Protein AF-A0A6I9UPU1-F1 (afdb_monomer_lite)

Sequence (232 aa):
MKSEKMTSPKAKRKRLAWTEGAELAILELWADHVVELRGVRKNMHIYEKISEELIKLGYIYNAREVQVKLANFSQRYRIEKANMLESGETTSSWTHYGRVHQIIGRFKVNSFYDSTLETIQAESSGASRLSPIVPPSPHTSPVPSPPASPRASTSTPVTVPNKKKKGVSQFQLKVLDKFEELSAEITQYLRHTEENERQLIEIERQKAESLKKFNEVNREFKDAILKFLQKE

Structure (mmCIF, N/CA/C/O backbone):
data_AF-A0A6I9UPU1-F1
#
_entry.id   AF-A0A6I9UPU1-F1
#
loop_
_atom_site.group_PDB
_atom_site.id
_atom_site.type_symbol
_atom_site.label_atom_id
_atom_site.label_alt_id
_atom_site.label_comp_id
_atom_site.label_asym_id
_atom_site.label_entity_id
_atom_site.label_seq_id
_atom_site.pdbx_PDB_ins_code
_atom_site.Cartn_x
_atom_site.Cartn_y
_atom_site.Cartn_z
_atom_site.occupancy
_atom_site.B_iso_or_equiv
_atom_site.auth_seq_id
_atom_site.auth_comp_id
_atom_site.auth_asym_id
_atom_site.auth_atom_id
_atom_site.pdbx_PDB_model_num
ATOM 1 N N . MET A 1 1 ? 28.761 -44.481 -37.422 1.00 43.97 1 MET A N 1
ATOM 2 C CA . MET A 1 1 ? 28.594 -43.572 -36.267 1.00 43.97 1 MET A CA 1
ATOM 3 C C . MET A 1 1 ? 29.130 -42.192 -36.619 1.00 43.97 1 MET A C 1
ATOM 5 O O . MET A 1 1 ? 30.340 -42.013 -36.613 1.00 43.97 1 MET A O 1
ATOM 9 N N . LYS A 1 2 ? 28.262 -41.233 -36.953 1.00 38.56 2 LYS A N 1
ATOM 10 C CA . LYS A 1 2 ? 28.579 -39.798 -36.915 1.00 38.56 2 LYS A CA 1
ATOM 11 C C . LYS A 1 2 ? 27.314 -39.078 -36.454 1.00 38.56 2 LYS A C 1
ATOM 13 O O . LYS A 1 2 ? 26.319 -39.073 -37.165 1.00 38.56 2 LYS A O 1
ATOM 18 N N . SER A 1 3 ? 27.337 -38.595 -35.217 1.00 40.84 3 SER A N 1
ATOM 19 C CA . SER A 1 3 ? 26.219 -37.905 -34.577 1.00 40.84 3 SER A CA 1
ATOM 20 C C . SER A 1 3 ? 26.233 -36.441 -34.996 1.00 40.84 3 SER A C 1
ATOM 22 O O . SER A 1 3 ? 27.122 -35.686 -34.600 1.00 40.84 3 SER A O 1
ATOM 24 N N . GLU A 1 4 ? 25.258 -36.048 -35.807 1.00 41.84 4 GLU A N 1
ATOM 25 C CA . GLU A 1 4 ? 25.055 -34.670 -36.234 1.00 41.84 4 GLU A CA 1
ATOM 26 C C . GLU A 1 4 ? 24.401 -33.884 -35.092 1.00 41.84 4 GLU A C 1
ATOM 28 O O . GLU A 1 4 ? 23.229 -34.059 -34.761 1.00 41.84 4 GLU A O 1
ATOM 33 N N . LYS A 1 5 ? 25.197 -33.056 -34.408 1.00 44.38 5 LYS A N 1
ATOM 34 C CA . LYS A 1 5 ? 24.687 -32.129 -33.396 1.00 44.38 5 LYS A CA 1
ATOM 35 C C . LYS A 1 5 ? 23.997 -30.971 -34.107 1.00 44.38 5 LYS A C 1
ATOM 37 O O . LYS A 1 5 ? 24.642 -30.019 -34.536 1.00 44.38 5 LYS A O 1
ATOM 42 N N . MET A 1 6 ? 22.675 -31.054 -34.183 1.00 40.88 6 MET A N 1
ATOM 43 C CA . MET A 1 6 ? 21.791 -29.975 -34.605 1.00 40.88 6 MET A CA 1
ATOM 44 C C . MET A 1 6 ? 21.882 -28.842 -33.570 1.00 40.88 6 MET A C 1
ATOM 46 O O . MET A 1 6 ? 21.306 -28.908 -32.482 1.00 40.88 6 MET A O 1
ATOM 50 N N . THR A 1 7 ? 22.691 -27.820 -33.858 1.00 41.69 7 THR A N 1
ATOM 51 C CA . THR A 1 7 ? 22.768 -26.625 -33.011 1.00 41.69 7 THR A CA 1
ATOM 52 C C . THR A 1 7 ? 21.610 -25.708 -33.398 1.00 41.69 7 THR A C 1
ATOM 54 O O . THR A 1 7 ? 21.603 -25.088 -34.457 1.00 41.69 7 THR A O 1
ATOM 57 N N . SER A 1 8 ? 20.567 -25.687 -32.566 1.00 41.25 8 SER A N 1
ATOM 58 C CA . SER A 1 8 ? 19.460 -24.740 -32.718 1.00 41.25 8 SER A CA 1
ATOM 59 C C . SER A 1 8 ? 19.983 -23.312 -32.492 1.00 41.25 8 SER A C 1
ATOM 61 O O . SER A 1 8 ? 20.671 -23.079 -31.486 1.00 41.25 8 SER A O 1
ATOM 63 N N . PRO A 1 9 ? 19.699 -22.340 -33.381 1.00 41.91 9 PRO A N 1
ATOM 64 C CA . PRO A 1 9 ? 20.142 -20.969 -33.191 1.00 41.91 9 PRO A CA 1
ATOM 65 C C . PRO A 1 9 ? 19.448 -20.396 -31.955 1.00 41.91 9 PRO A C 1
ATOM 67 O O . PRO A 1 9 ? 18.229 -20.227 -31.928 1.00 41.91 9 PRO A O 1
ATOM 70 N N . LYS A 1 10 ? 20.222 -20.061 -30.917 1.00 44.31 10 LYS A N 1
ATOM 71 C CA . LYS A 1 10 ? 19.721 -19.270 -29.789 1.00 44.31 10 LYS A CA 1
ATOM 72 C C . LYS A 1 10 ? 19.334 -17.892 -30.319 1.00 44.31 10 LYS A C 1
ATOM 74 O O . LYS A 1 10 ? 20.186 -17.012 -30.451 1.00 44.31 10 LYS A O 1
ATOM 79 N N . ALA A 1 11 ? 18.053 -17.721 -30.639 1.00 50.25 11 ALA A N 1
ATOM 80 C CA . ALA A 1 11 ? 17.473 -16.435 -30.976 1.00 50.25 11 ALA A CA 1
ATOM 81 C C . ALA A 1 11 ? 17.823 -15.450 -29.855 1.00 50.25 11 ALA A C 1
ATOM 83 O O . ALA A 1 11 ? 17.425 -15.619 -28.699 1.00 50.25 11 ALA A O 1
ATOM 84 N N . LYS A 1 12 ? 18.625 -14.436 -30.186 1.00 45.16 12 LYS A N 1
ATOM 85 C CA . LYS A 1 12 ? 18.892 -13.311 -29.293 1.00 45.16 12 LYS A CA 1
ATOM 86 C C . LYS A 1 12 ? 17.533 -12.672 -29.019 1.00 45.16 12 LYS A C 1
ATOM 88 O O . LYS A 1 12 ? 16.965 -12.072 -29.929 1.00 45.16 12 LYS A O 1
ATOM 93 N N . ARG A 1 13 ? 16.983 -12.861 -27.811 1.00 54.12 13 ARG A N 1
ATOM 94 C CA . ARG A 1 13 ? 15.716 -12.238 -27.401 1.00 54.12 13 ARG A CA 1
ATOM 95 C C . ARG A 1 13 ? 15.856 -10.738 -27.633 1.00 54.12 13 ARG A C 1
ATOM 97 O O . ARG A 1 13 ? 16.599 -10.069 -26.914 1.00 54.12 13 ARG A O 1
ATOM 104 N N . LYS A 1 14 ? 15.188 -10.226 -28.672 1.00 51.09 14 LYS A N 1
ATOM 105 C CA . LYS A 1 14 ? 14.953 -8.791 -28.821 1.00 51.09 14 LYS A CA 1
ATOM 106 C C . LYS A 1 14 ? 14.332 -8.345 -27.502 1.00 51.09 14 LYS A C 1
ATOM 108 O O . LYS A 1 14 ? 13.452 -9.032 -26.994 1.00 51.0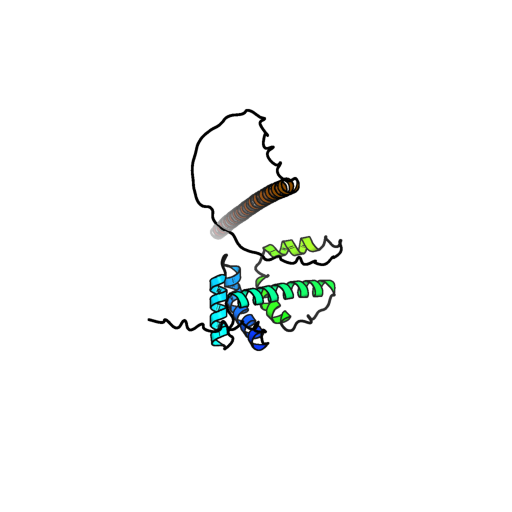9 14 LYS A O 1
ATOM 113 N N . ARG A 1 15 ? 14.817 -7.249 -26.916 1.00 50.12 15 ARG A N 1
ATOM 114 C CA . ARG A 1 15 ? 14.115 -6.622 -25.793 1.00 50.12 15 ARG A CA 1
ATOM 115 C C . ARG A 1 15 ? 12.709 -6.314 -26.305 1.00 50.12 15 ARG A C 1
ATOM 117 O O . ARG A 1 15 ? 12.582 -5.457 -27.175 1.00 50.12 15 ARG A O 1
ATOM 124 N N . LEU A 1 16 ? 11.698 -7.069 -25.868 1.00 63.47 16 LEU A N 1
ATOM 125 C CA . LEU A 1 16 ? 10.320 -6.789 -26.247 1.00 63.47 16 LEU A CA 1
ATOM 126 C C . LEU A 1 16 ? 9.992 -5.419 -25.656 1.00 63.47 16 LEU A C 1
ATOM 128 O O . LEU A 1 16 ? 9.931 -5.252 -24.437 1.00 63.47 16 LEU A O 1
ATOM 132 N N . ALA A 1 17 ? 9.865 -4.419 -26.524 1.00 76.88 17 ALA A N 1
ATOM 133 C CA . ALA A 1 17 ? 9.299 -3.143 -26.134 1.00 76.88 17 ALA A CA 1
ATOM 134 C C . ALA A 1 17 ? 7.869 -3.409 -25.644 1.00 76.88 17 ALA A C 1
ATOM 136 O O . ALA A 1 17 ? 7.129 -4.178 -26.259 1.00 76.88 17 ALA A O 1
ATOM 137 N N . TRP A 1 18 ? 7.506 -2.829 -24.505 1.00 87.12 18 TRP A N 1
ATOM 138 C CA . TRP A 1 18 ? 6.133 -2.895 -24.020 1.00 87.12 18 TRP A CA 1
ATOM 139 C C . TRP A 1 18 ? 5.266 -2.058 -24.954 1.00 87.12 18 TRP A C 1
ATOM 141 O O . TRP A 1 18 ? 5.520 -0.869 -25.123 1.00 87.12 18 TRP A O 1
ATOM 151 N N . THR A 1 19 ? 4.289 -2.690 -25.596 1.00 88.88 19 THR A N 1
ATOM 152 C CA . THR A 1 19 ? 3.267 -1.977 -26.371 1.00 88.88 19 THR A CA 1
ATOM 153 C C . THR A 1 19 ? 2.271 -1.322 -25.422 1.00 88.88 19 THR A C 1
ATOM 155 O O . THR A 1 19 ? 2.027 -1.867 -24.349 1.00 88.88 19 THR A O 1
ATOM 158 N N . GLU A 1 20 ? 1.634 -0.226 -25.827 1.00 88.62 20 GLU A N 1
ATOM 159 C CA . GLU A 1 20 ? 0.634 0.471 -25.004 1.00 88.62 20 GLU A CA 1
ATOM 160 C C . GLU A 1 20 ? -0.491 -0.460 -24.515 1.00 88.62 20 GLU A C 1
ATOM 162 O O . GLU A 1 20 ? -0.808 -0.469 -23.330 1.00 88.62 20 GLU A O 1
ATOM 167 N N . GLY A 1 21 ? -1.006 -1.344 -25.379 1.00 89.06 21 GLY A N 1
ATOM 168 C CA . GLY A 1 21 ? -2.004 -2.347 -24.977 1.00 89.06 21 GLY A CA 1
ATOM 169 C C . GLY A 1 21 ? -1.500 -3.319 -23.902 1.00 89.06 21 GLY A C 1
ATOM 170 O O . GLY A 1 21 ? -2.211 -3.610 -22.944 1.00 89.06 21 GLY A O 1
ATOM 171 N N . ALA A 1 22 ? -0.237 -3.744 -23.990 1.00 89.62 22 ALA A N 1
ATOM 172 C CA . ALA A 1 22 ? 0.390 -4.580 -22.964 1.00 89.62 22 ALA A CA 1
ATOM 173 C C . ALA A 1 22 ? 0.586 -3.832 -21.637 1.00 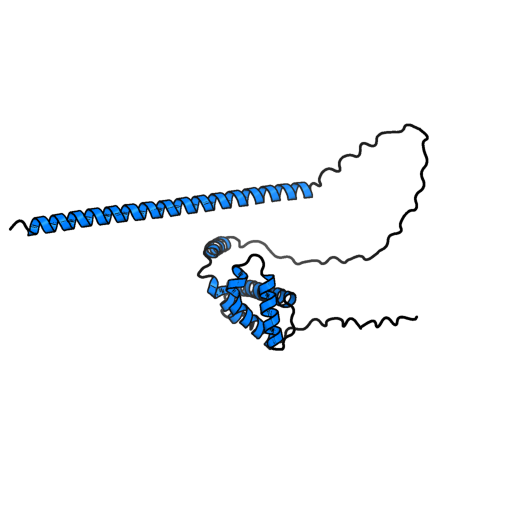89.62 22 ALA A C 1
ATOM 175 O O . ALA A 1 22 ? 0.488 -4.437 -20.572 1.00 89.62 22 ALA A O 1
ATOM 176 N N . GLU A 1 23 ? 0.881 -2.529 -21.692 1.00 92.50 23 GLU A N 1
ATOM 177 C CA . GLU A 1 23 ? 0.984 -1.674 -20.506 1.00 92.50 23 GLU A CA 1
ATOM 178 C C . GLU A 1 23 ? -0.367 -1.498 -19.810 1.00 92.50 23 GLU A C 1
ATOM 180 O O . GLU A 1 23 ? -0.420 -1.529 -18.585 1.00 92.50 23 GLU A O 1
ATOM 185 N N . LEU A 1 24 ? -1.459 -1.367 -20.562 1.00 92.62 24 LEU A N 1
ATOM 186 C CA . LEU A 1 24 ? -2.803 -1.304 -19.989 1.00 92.62 24 LEU A CA 1
ATOM 187 C C . LEU A 1 24 ? -3.218 -2.648 -19.380 1.00 92.62 24 LEU A C 1
ATOM 189 O O . LEU A 1 24 ? -3.660 -2.682 -18.233 1.00 92.62 24 LEU A O 1
ATOM 193 N N . ALA A 1 25 ? -2.987 -3.751 -20.096 1.00 93.12 25 ALA A N 1
ATOM 194 C CA . ALA A 1 25 ? -3.322 -5.094 -19.627 1.00 93.12 25 ALA A CA 1
ATOM 195 C C . ALA A 1 25 ? -2.596 -5.453 -18.318 1.00 93.12 25 ALA A C 1
ATOM 197 O O . ALA A 1 25 ? -3.210 -5.941 -17.372 1.00 93.12 25 ALA A O 1
ATOM 198 N N . ILE A 1 26 ? -1.293 -5.159 -18.210 1.00 94.44 26 ILE A N 1
ATOM 199 C CA . ILE A 1 26 ? -0.558 -5.414 -16.961 1.00 94.44 26 ILE A CA 1
ATOM 200 C C . ILE A 1 26 ? -1.029 -4.507 -15.816 1.00 94.44 26 ILE A C 1
ATOM 202 O O . ILE A 1 26 ? -0.990 -4.931 -14.666 1.00 94.44 26 ILE A O 1
ATOM 206 N N . LEU A 1 27 ? -1.470 -3.273 -16.093 1.00 93.88 27 LEU A N 1
ATOM 207 C CA . LEU A 1 27 ? -2.022 -2.382 -15.067 1.00 93.88 27 LEU A CA 1
ATOM 208 C C . LEU A 1 27 ? -3.373 -2.883 -14.546 1.00 93.88 27 LEU A C 1
ATOM 210 O O . LEU A 1 27 ? -3.649 -2.745 -13.357 1.00 93.88 27 LEU A O 1
ATOM 214 N N . GLU A 1 28 ? -4.201 -3.467 -15.409 1.00 93.44 28 GLU A N 1
ATOM 215 C CA . GLU A 1 28 ? -5.460 -4.099 -15.015 1.00 93.44 28 GLU A CA 1
ATOM 216 C C . GLU A 1 28 ? -5.215 -5.316 -14.122 1.00 93.44 28 GLU A C 1
ATOM 218 O O . GLU A 1 28 ? -5.644 -5.315 -12.971 1.00 93.44 28 GLU A O 1
ATOM 223 N N . LEU A 1 29 ? -4.384 -6.257 -14.577 1.00 93.62 29 LEU A N 1
ATOM 224 C CA . LEU A 1 29 ? -4.001 -7.433 -13.789 1.00 93.62 29 LEU A CA 1
ATOM 225 C C . LEU A 1 29 ? -3.304 -7.054 -12.475 1.00 93.62 29 LEU A C 1
ATOM 227 O O . LEU A 1 29 ? -3.454 -7.720 -11.450 1.00 93.62 29 LEU A O 1
ATOM 231 N N . TRP A 1 30 ? -2.538 -5.963 -12.470 1.00 93.44 30 TRP A N 1
ATOM 232 C CA . TRP A 1 30 ? -1.939 -5.461 -11.241 1.00 93.44 30 TRP A CA 1
ATOM 233 C C . TRP A 1 30 ? -2.981 -4.981 -10.239 1.00 93.44 30 TRP A C 1
ATOM 235 O O . TRP A 1 30 ? -2.812 -5.225 -9.046 1.00 93.44 30 TRP A O 1
ATOM 245 N N . ALA A 1 31 ? -4.042 -4.316 -10.698 1.00 90.62 31 ALA A N 1
ATOM 246 C CA . ALA A 1 31 ? -5.119 -3.861 -9.829 1.00 90.62 31 ALA A CA 1
ATOM 247 C C . ALA A 1 31 ? -5.818 -5.033 -9.128 1.00 90.62 31 ALA A C 1
ATOM 249 O O . ALA A 1 31 ? -6.116 -4.923 -7.940 1.00 90.62 31 ALA A O 1
ATOM 250 N N . ASP A 1 32 ? -6.005 -6.149 -9.833 1.00 91.44 32 ASP A N 1
ATOM 251 C CA . ASP A 1 32 ? -6.671 -7.342 -9.302 1.00 91.44 32 ASP A CA 1
ATOM 252 C C . ASP A 1 32 ? -5.801 -8.071 -8.270 1.00 91.44 32 ASP A C 1
ATOM 254 O O . ASP A 1 32 ? -6.285 -8.511 -7.228 1.00 91.44 32 ASP A O 1
ATOM 258 N N . HIS A 1 33 ? -4.487 -8.129 -8.506 1.00 89.38 33 HIS A N 1
ATOM 259 C CA . HIS A 1 33 ? -3.544 -8.845 -7.642 1.00 89.38 33 HIS A CA 1
ATOM 260 C C . HIS A 1 33 ? -2.821 -7.964 -6.608 1.00 89.38 33 HIS A C 1
ATOM 262 O O . HIS A 1 33 ? -1.953 -8.449 -5.879 1.00 89.38 33 HIS A O 1
ATOM 268 N N . VAL A 1 34 ? -3.144 -6.670 -6.501 1.00 87.19 34 VAL A N 1
ATOM 269 C CA . VAL A 1 34 ? -2.425 -5.725 -5.621 1.00 87.19 34 VAL A CA 1
ATOM 270 C C . VAL A 1 34 ? -2.485 -6.115 -4.139 1.00 87.19 34 VAL A C 1
ATOM 272 O O . VAL A 1 34 ? -1.510 -5.917 -3.411 1.00 87.19 34 VAL A O 1
ATOM 275 N N . VAL A 1 35 ? -3.601 -6.702 -3.695 1.00 85.19 35 VAL A N 1
ATOM 276 C CA . VAL A 1 35 ? -3.796 -7.159 -2.310 1.00 85.19 35 VAL A CA 1
ATOM 277 C C . VAL A 1 35 ? -2.893 -8.359 -2.014 1.00 85.19 35 VAL A C 1
ATOM 279 O O . VAL A 1 35 ? -2.170 -8.355 -1.017 1.00 85.19 35 VAL A O 1
ATOM 282 N N . GLU A 1 36 ? -2.854 -9.340 -2.920 1.00 85.38 36 GLU A N 1
ATOM 283 C CA . GLU A 1 36 ? -1.967 -10.508 -2.825 1.00 85.38 36 GLU A CA 1
ATOM 284 C C . GLU A 1 36 ? -0.487 -10.079 -2.828 1.00 85.38 36 GLU A C 1
ATOM 286 O O . GLU A 1 36 ? 0.297 -10.526 -1.989 1.00 85.38 36 GLU A O 1
ATOM 291 N N . LEU A 1 37 ? -0.110 -9.149 -3.718 1.00 85.62 37 LEU A N 1
ATOM 292 C CA . LEU A 1 37 ? 1.265 -8.648 -3.859 1.00 85.62 37 LEU A CA 1
ATOM 293 C C . LEU A 1 37 ? 1.784 -7.908 -2.618 1.00 85.62 37 LEU A C 1
ATOM 295 O O . LEU A 1 37 ? 2.999 -7.809 -2.434 1.00 85.62 37 LEU A O 1
ATOM 299 N N . ARG A 1 38 ? 0.904 -7.362 -1.774 1.00 77.38 38 ARG A N 1
ATOM 300 C CA . ARG A 1 38 ? 1.301 -6.719 -0.511 1.00 77.38 38 ARG A CA 1
ATOM 301 C C . ARG A 1 38 ? 1.272 -7.666 0.684 1.00 77.38 38 ARG A C 1
ATOM 303 O O . ARG A 1 38 ? 2.021 -7.436 1.629 1.00 77.38 38 ARG A O 1
ATOM 310 N N . GLY A 1 39 ? 0.434 -8.701 0.653 1.00 73.44 39 GLY A N 1
ATOM 311 C CA . GLY A 1 39 ? 0.274 -9.633 1.770 1.00 73.44 39 GLY A CA 1
ATOM 312 C C . GLY A 1 39 ? 1.389 -10.676 1.892 1.00 73.44 39 GLY A C 1
ATOM 313 O O . GLY A 1 39 ? 1.676 -11.137 2.996 1.00 73.44 39 GLY A O 1
ATOM 314 N N . VAL A 1 40 ? 2.035 -11.064 0.785 1.00 74.19 40 VAL A N 1
ATOM 315 C CA . VAL A 1 40 ? 2.956 -12.214 0.771 1.00 74.19 40 VAL A CA 1
ATOM 316 C C . VAL A 1 40 ? 4.432 -11.781 0.745 1.00 74.19 40 VAL A C 1
ATOM 318 O O . VAL A 1 40 ? 4.843 -10.894 0.007 1.00 74.19 40 VAL A O 1
ATOM 321 N N . ARG A 1 41 ? 5.291 -12.449 1.536 1.00 70.25 41 ARG A N 1
ATOM 322 C CA . ARG A 1 41 ? 6.752 -12.183 1.574 1.00 70.25 41 ARG A CA 1
ATOM 323 C C . ARG A 1 41 ? 7.469 -12.597 0.275 1.00 70.25 41 ARG A C 1
ATOM 325 O O . ARG A 1 41 ? 8.547 -12.094 -0.033 1.00 70.25 41 ARG A O 1
ATOM 332 N N . LYS A 1 42 ? 6.901 -13.544 -0.479 1.00 79.75 42 LYS A N 1
ATOM 333 C CA . LYS A 1 42 ? 7.435 -14.071 -1.746 1.00 79.75 42 LYS A CA 1
ATOM 334 C C . LYS A 1 42 ? 6.378 -13.999 -2.850 1.00 79.75 42 LYS A C 1
ATOM 336 O O . LYS A 1 42 ? 5.555 -14.895 -2.978 1.00 79.75 42 LYS A O 1
ATOM 341 N N . ASN A 1 43 ? 6.477 -12.982 -3.700 1.00 88.19 43 ASN A N 1
ATOM 342 C CA . ASN A 1 43 ? 5.468 -12.666 -4.720 1.00 88.19 43 ASN A CA 1
ATOM 343 C C . ASN A 1 43 ? 5.676 -13.339 -6.087 1.00 88.19 43 ASN A C 1
ATOM 345 O O . ASN A 1 43 ? 4.956 -13.024 -7.028 1.00 88.19 43 ASN A O 1
ATOM 349 N N . MET A 1 44 ? 6.656 -14.242 -6.230 1.00 90.31 44 MET A N 1
ATOM 350 C CA . MET A 1 44 ? 7.010 -14.821 -7.540 1.00 90.31 44 MET A CA 1
ATOM 351 C C . MET A 1 44 ? 5.819 -15.502 -8.227 1.00 90.31 44 MET A C 1
ATOM 353 O O . MET A 1 44 ? 5.521 -15.181 -9.369 1.00 90.31 44 MET A O 1
ATOM 357 N N . HIS A 1 45 ? 5.098 -16.349 -7.493 1.00 90.38 45 HIS A N 1
ATOM 358 C CA . HIS A 1 45 ? 3.914 -17.061 -7.982 1.00 90.38 45 HIS A CA 1
ATOM 359 C C . HIS A 1 45 ? 2.789 -16.125 -8.465 1.00 90.38 45 HIS A C 1
ATOM 361 O O . HIS A 1 45 ? 2.018 -16.475 -9.351 1.00 90.38 45 HIS A O 1
ATOM 367 N N . ILE A 1 46 ? 2.705 -14.908 -7.918 1.00 91.50 46 ILE A N 1
ATOM 368 C CA . ILE A 1 46 ? 1.722 -13.905 -8.347 1.00 91.50 46 ILE A CA 1
ATOM 369 C C . ILE A 1 46 ? 2.160 -13.282 -9.676 1.00 91.50 46 ILE A C 1
ATOM 371 O O . ILE A 1 46 ? 1.344 -13.099 -10.573 1.00 91.50 46 ILE A O 1
ATOM 375 N N . TYR A 1 47 ? 3.456 -13.003 -9.846 1.00 92.25 47 TYR A N 1
ATOM 376 C CA . TYR A 1 47 ? 3.984 -12.539 -11.131 1.00 92.25 47 TYR A CA 1
ATOM 377 C C . TYR A 1 47 ? 3.893 -13.610 -12.223 1.00 92.25 47 TYR A C 1
ATOM 379 O O . TYR A 1 47 ? 3.695 -13.261 -13.384 1.00 92.25 47 TYR A O 1
ATOM 387 N N . GLU A 1 48 ? 4.020 -14.891 -11.866 1.00 93.31 48 GLU A N 1
ATOM 388 C CA . GLU A 1 48 ? 3.765 -16.024 -12.766 1.00 93.31 48 GLU A CA 1
ATOM 389 C C . GLU A 1 48 ? 2.303 -16.044 -13.215 1.00 93.31 48 GLU A C 1
ATOM 391 O O . GLU A 1 48 ? 2.049 -16.031 -14.415 1.00 93.31 48 GLU A O 1
ATOM 396 N N . LYS A 1 49 ? 1.350 -15.919 -12.284 1.00 94.00 49 LYS A N 1
ATOM 397 C CA . LYS A 1 49 ? -0.082 -15.805 -12.605 1.00 94.00 49 LYS A CA 1
ATOM 398 C C . LYS A 1 49 ? -0.376 -14.629 -13.551 1.00 94.00 49 LYS A C 1
ATOM 400 O O . LYS A 1 49 ? -1.020 -14.806 -14.577 1.00 94.00 49 LYS A O 1
ATOM 405 N N . ILE A 1 50 ? 0.163 -13.440 -13.265 1.00 93.56 50 ILE A N 1
ATOM 406 C CA . ILE A 1 50 ? -0.002 -12.254 -14.131 1.00 93.56 50 ILE A CA 1
ATOM 407 C C . ILE A 1 50 ? 0.618 -12.488 -15.519 1.00 93.56 50 ILE A C 1
ATOM 409 O O . ILE A 1 50 ? 0.073 -12.056 -16.532 1.00 93.56 50 ILE A O 1
ATOM 413 N N . SER A 1 51 ? 1.767 -13.161 -15.578 1.00 94.12 51 SER A N 1
ATOM 414 C CA . SER A 1 51 ? 2.444 -13.517 -16.827 1.00 94.12 51 SER A CA 1
ATOM 415 C C . SER A 1 51 ? 1.611 -14.488 -17.668 1.00 94.12 51 SER A C 1
ATOM 417 O O . SER A 1 51 ? 1.479 -14.277 -18.872 1.00 94.12 51 SER A O 1
ATOM 419 N N . GLU A 1 52 ? 1.002 -15.499 -17.051 1.00 94.38 52 GLU A N 1
ATOM 420 C CA . GLU A 1 52 ? 0.102 -16.439 -17.723 1.00 94.38 52 GLU A CA 1
ATOM 421 C C . GLU A 1 52 ? -1.137 -15.740 -18.295 1.00 94.38 52 GLU A C 1
ATOM 423 O O . GLU A 1 52 ? -1.492 -15.977 -19.450 1.00 94.38 52 GLU A O 1
ATOM 428 N N . GLU A 1 53 ? -1.759 -14.836 -17.534 1.00 94.06 53 GLU A N 1
ATOM 429 C CA . GLU A 1 53 ? -2.898 -14.041 -18.012 1.00 94.06 53 GLU A CA 1
ATOM 430 C C . GLU A 1 53 ? -2.505 -13.112 -19.173 1.00 94.06 53 GLU A C 1
ATOM 432 O O . GLU A 1 53 ? -3.205 -13.047 -20.183 1.00 94.06 53 GLU A O 1
ATOM 437 N N . LEU A 1 54 ? -1.335 -12.464 -19.110 1.00 92.25 54 LEU A N 1
ATOM 438 C CA . LEU A 1 54 ? -0.819 -11.672 -20.233 1.00 92.25 54 LEU A CA 1
ATOM 439 C C . LEU A 1 54 ? -0.607 -12.523 -21.490 1.00 92.25 54 LEU A C 1
ATOM 441 O O . LEU A 1 54 ? -0.954 -12.087 -22.589 1.00 92.25 54 LEU A O 1
ATOM 445 N N . ILE A 1 55 ? -0.090 -13.746 -21.342 1.00 91.88 55 ILE A N 1
ATOM 446 C CA . ILE A 1 55 ? 0.105 -14.670 -22.465 1.00 91.88 55 ILE A CA 1
ATOM 447 C C . ILE A 1 55 ? -1.242 -15.055 -23.091 1.00 91.88 55 ILE A C 1
ATOM 449 O O . ILE A 1 55 ? -1.336 -15.089 -24.319 1.00 91.88 55 ILE A O 1
ATOM 453 N N . LYS A 1 56 ? -2.293 -15.278 -22.287 1.00 92.31 56 LYS A N 1
ATOM 454 C CA . LYS A 1 56 ? -3.660 -15.541 -22.787 1.00 92.31 56 LYS A CA 1
ATOM 455 C C . LYS A 1 56 ? -4.216 -14.373 -23.603 1.00 92.31 56 LYS A C 1
ATOM 457 O O . LYS A 1 56 ? -4.918 -14.600 -24.583 1.00 92.31 56 LYS A O 1
ATOM 462 N N . LEU A 1 57 ? -3.855 -13.142 -23.243 1.00 89.56 57 LEU A N 1
ATOM 463 C CA . LEU A 1 57 ? -4.204 -11.923 -23.981 1.00 89.56 57 LEU A CA 1
ATOM 464 C C . LEU A 1 57 ? -3.338 -11.696 -25.238 1.00 89.56 57 LEU A C 1
ATOM 466 O O . LEU A 1 57 ? -3.520 -10.707 -25.943 1.00 89.56 57 LEU A O 1
ATOM 470 N N . GLY A 1 58 ? -2.398 -12.600 -25.540 1.00 89.00 58 GLY A N 1
ATOM 471 C CA . GLY A 1 58 ? -1.504 -12.513 -26.699 1.00 89.00 58 GLY A CA 1
ATOM 472 C C . GLY A 1 58 ? -0.194 -11.764 -26.433 1.00 89.00 58 GLY A C 1
ATOM 473 O O . GLY A 1 58 ? 0.602 -11.565 -27.353 1.00 89.00 58 GLY A O 1
ATOM 474 N N . TYR A 1 59 ? 0.069 -11.375 -25.183 1.00 89.50 59 TYR A N 1
ATOM 475 C CA . TYR A 1 59 ? 1.272 -10.659 -24.770 1.00 89.50 59 TYR A CA 1
ATOM 476 C C . TYR A 1 59 ? 2.272 -11.597 -24.087 1.00 89.50 59 TYR A C 1
ATOM 478 O O . TYR A 1 59 ? 2.124 -11.981 -22.930 1.00 89.50 59 TYR A O 1
ATOM 486 N N . ILE A 1 60 ? 3.342 -11.950 -24.796 1.00 88.62 60 ILE A N 1
ATOM 487 C CA . ILE A 1 60 ? 4.335 -12.908 -24.298 1.00 88.62 60 ILE A CA 1
ATOM 488 C C . ILE A 1 60 ? 5.369 -12.190 -23.422 1.00 88.62 60 ILE A C 1
ATOM 490 O O . ILE A 1 60 ? 6.401 -11.735 -23.915 1.00 88.62 60 ILE A O 1
ATOM 494 N N . TYR A 1 61 ? 5.103 -12.126 -22.117 1.00 89.12 61 TYR A N 1
ATOM 495 C CA . TYR A 1 61 ? 6.033 -11.610 -21.107 1.00 89.12 61 TYR A CA 1
ATOM 496 C C . TYR A 1 61 ? 6.226 -12.629 -19.990 1.00 89.12 61 TYR A C 1
ATOM 498 O O . TYR A 1 61 ? 5.258 -13.215 -19.520 1.00 89.12 61 TYR A O 1
ATOM 506 N N . ASN A 1 62 ? 7.465 -12.825 -19.540 1.00 90.38 62 ASN A N 1
ATOM 507 C CA . ASN A 1 62 ? 7.796 -13.670 -18.386 1.00 90.38 62 ASN A CA 1
ATOM 508 C C . ASN A 1 62 ? 7.483 -12.937 -17.063 1.00 90.38 62 ASN A C 1
ATOM 510 O O . ASN A 1 62 ? 7.637 -11.719 -16.974 1.00 90.38 62 ASN A O 1
ATOM 514 N N . ALA A 1 63 ? 7.164 -13.678 -16.001 1.00 90.06 63 ALA A N 1
ATOM 515 C CA . ALA A 1 63 ? 7.051 -13.216 -14.616 1.00 90.06 63 ALA A CA 1
ATOM 516 C C . ALA A 1 63 ? 8.141 -12.212 -14.194 1.00 90.06 63 ALA A C 1
ATOM 518 O O . ALA A 1 63 ? 7.852 -11.195 -13.564 1.00 90.06 63 ALA A O 1
ATOM 519 N N . ARG A 1 64 ? 9.407 -12.431 -14.581 1.00 89.06 64 ARG A N 1
ATOM 520 C CA . ARG A 1 64 ? 10.489 -11.479 -14.259 1.00 89.06 64 ARG A CA 1
ATOM 521 C C . ARG A 1 64 ? 10.334 -10.133 -14.976 1.00 89.06 64 ARG A C 1
ATOM 523 O O . ARG A 1 64 ? 10.676 -9.098 -14.407 1.00 89.06 64 ARG A O 1
ATOM 530 N N . GLU A 1 65 ? 9.855 -10.135 -16.215 1.00 90.19 65 GLU A N 1
ATOM 531 C CA . GLU A 1 65 ? 9.617 -8.916 -16.997 1.00 90.19 65 GLU A CA 1
ATOM 532 C C . GLU A 1 65 ? 8.420 -8.147 -16.435 1.00 90.19 65 GLU A C 1
ATOM 534 O O . GLU A 1 65 ? 8.510 -6.932 -16.260 1.00 90.19 65 GLU A O 1
ATOM 539 N N . VAL A 1 66 ? 7.361 -8.867 -16.055 1.00 92.06 66 VAL A N 1
ATOM 540 C CA . VAL A 1 66 ? 6.198 -8.341 -15.324 1.00 92.06 66 VAL A CA 1
ATOM 541 C C . VAL A 1 66 ? 6.636 -7.678 -14.017 1.00 92.06 66 VAL A C 1
ATOM 543 O O . VAL A 1 66 ? 6.335 -6.507 -13.790 1.00 92.06 66 VAL A O 1
ATOM 546 N N . GLN A 1 67 ? 7.427 -8.370 -13.190 1.00 91.50 67 GLN A N 1
ATOM 547 C CA . GLN A 1 67 ? 7.944 -7.828 -11.931 1.00 91.50 67 GLN A CA 1
ATOM 548 C C . GLN A 1 67 ? 8.712 -6.515 -12.146 1.00 91.50 67 GLN A C 1
ATOM 550 O O . GLN A 1 67 ? 8.483 -5.531 -11.441 1.00 91.50 67 GLN A O 1
ATOM 555 N N . VAL A 1 68 ? 9.631 -6.488 -13.117 1.00 89.50 68 VAL A N 1
ATOM 556 C CA . VAL A 1 68 ? 10.417 -5.285 -13.432 1.00 89.50 68 VAL A CA 1
ATOM 557 C C . VAL A 1 68 ? 9.510 -4.157 -13.924 1.00 89.50 68 VAL A C 1
ATOM 559 O O . VAL A 1 68 ? 9.697 -3.006 -13.533 1.00 89.50 68 VAL A O 1
ATOM 562 N N . LYS A 1 69 ? 8.505 -4.466 -14.747 1.00 92.19 69 LYS A N 1
ATOM 563 C CA . LYS A 1 69 ? 7.571 -3.468 -15.271 1.00 92.19 69 LYS A CA 1
ATOM 564 C C . LYS A 1 69 ? 6.729 -2.831 -14.165 1.00 92.19 69 LYS A C 1
ATOM 566 O O . LYS A 1 69 ? 6.640 -1.606 -14.111 1.00 92.19 69 LYS A O 1
ATOM 571 N N . LEU A 1 70 ? 6.203 -3.634 -13.242 1.00 91.50 70 LEU A N 1
ATOM 572 C CA . LEU A 1 70 ? 5.451 -3.154 -12.078 1.00 91.50 70 LEU A CA 1
ATOM 573 C C . LEU A 1 70 ? 6.318 -2.327 -11.121 1.00 91.50 70 LEU A C 1
ATOM 575 O O . LEU A 1 70 ? 5.878 -1.289 -10.615 1.00 91.50 70 LEU A O 1
ATOM 579 N N . ALA A 1 71 ? 7.575 -2.733 -10.919 1.00 87.06 71 ALA A N 1
ATOM 580 C CA . ALA A 1 71 ? 8.537 -1.954 -10.144 1.00 87.06 71 ALA A CA 1
ATOM 581 C C . ALA A 1 71 ? 8.802 -0.582 -10.788 1.00 87.06 71 ALA A C 1
ATOM 583 O O . ALA A 1 71 ? 8.780 0.436 -10.095 1.00 87.06 71 ALA A O 1
ATOM 584 N N . ASN A 1 72 ? 8.967 -0.539 -12.115 1.00 89.69 72 ASN A N 1
ATOM 585 C CA . ASN A 1 72 ? 9.143 0.707 -12.862 1.00 89.69 72 ASN A CA 1
ATOM 586 C C . ASN A 1 72 ? 7.911 1.615 -12.765 1.00 89.69 72 ASN A C 1
ATOM 588 O O . ASN A 1 72 ? 8.066 2.815 -12.550 1.00 89.69 72 ASN A O 1
ATOM 592 N N . PHE A 1 73 ? 6.695 1.066 -12.868 1.00 90.75 73 PHE A N 1
ATOM 593 C CA . PHE A 1 73 ? 5.467 1.843 -12.676 1.00 90.75 73 PHE A CA 1
ATOM 594 C C . PHE A 1 73 ? 5.363 2.425 -11.269 1.00 90.75 73 PHE A C 1
ATOM 596 O O . PHE A 1 73 ? 5.085 3.613 -11.113 1.00 90.75 73 PHE A O 1
ATOM 603 N N . SER A 1 74 ? 5.678 1.627 -10.251 1.00 87.38 74 SER A N 1
ATOM 604 C CA . SER A 1 74 ? 5.692 2.082 -8.858 1.00 87.38 74 SER A CA 1
ATOM 605 C C . SER A 1 74 ? 6.745 3.167 -8.612 1.00 87.38 74 SER A C 1
ATOM 607 O O . SER A 1 74 ? 6.510 4.113 -7.863 1.00 87.38 74 SER A O 1
ATOM 609 N N . GLN A 1 75 ? 7.927 3.044 -9.220 1.00 85.69 75 GLN A N 1
ATOM 610 C CA . GLN A 1 75 ? 8.984 4.047 -9.111 1.00 85.69 75 GLN A CA 1
ATOM 611 C C . GLN A 1 75 ? 8.611 5.345 -9.825 1.00 85.69 75 GLN A C 1
ATOM 613 O O . GLN A 1 75 ? 8.731 6.412 -9.227 1.00 85.69 75 GLN A O 1
ATOM 618 N N . ARG A 1 76 ? 8.132 5.259 -11.070 1.00 87.75 76 ARG A N 1
ATOM 619 C CA . ARG A 1 76 ? 7.717 6.430 -11.846 1.00 87.75 76 ARG A CA 1
ATOM 620 C C . ARG A 1 76 ? 6.582 7.174 -11.151 1.00 87.75 76 ARG A C 1
ATOM 622 O O . ARG A 1 76 ? 6.657 8.388 -11.040 1.00 87.75 76 ARG A O 1
ATOM 629 N N . TYR A 1 77 ? 5.614 6.452 -10.584 1.00 88.56 77 TYR A N 1
ATOM 630 C CA . TYR A 1 77 ? 4.562 7.042 -9.757 1.00 88.56 77 TYR A CA 1
ATOM 631 C C . TYR A 1 77 ? 5.109 7.824 -8.561 1.00 88.56 77 TYR A C 1
ATOM 633 O O . TYR A 1 77 ? 4.665 8.939 -8.321 1.00 88.56 77 TYR A O 1
ATOM 641 N N . ARG A 1 78 ? 6.073 7.268 -7.813 1.00 86.25 78 ARG A N 1
ATOM 642 C CA . ARG A 1 78 ? 6.661 7.960 -6.652 1.00 86.25 78 ARG A CA 1
ATOM 643 C C . ARG A 1 78 ? 7.381 9.245 -7.050 1.00 86.25 78 ARG A C 1
ATOM 645 O O . ARG A 1 78 ? 7.223 10.245 -6.362 1.00 86.25 78 ARG A O 1
ATOM 652 N N . ILE A 1 79 ? 8.141 9.206 -8.144 1.00 85.44 79 ILE A N 1
ATOM 653 C CA . ILE A 1 79 ? 8.842 10.382 -8.680 1.00 85.44 79 ILE A CA 1
ATOM 654 C C . ILE A 1 79 ? 7.826 11.445 -9.100 1.00 85.44 79 ILE A C 1
ATOM 656 O O . ILE A 1 79 ? 7.915 12.587 -8.673 1.00 85.44 79 ILE A O 1
ATOM 660 N N . GLU A 1 80 ? 6.828 11.051 -9.884 1.00 84.25 80 GLU A N 1
ATOM 661 C CA . GLU A 1 80 ? 5.803 11.961 -10.387 1.00 84.25 80 GLU A CA 1
ATOM 662 C C . GLU A 1 80 ? 4.980 12.573 -9.246 1.00 84.25 80 GLU A C 1
ATOM 664 O O . GLU A 1 80 ? 4.765 13.779 -9.219 1.00 84.25 80 GLU A O 1
ATOM 669 N N . LYS A 1 81 ? 4.593 11.766 -8.249 1.00 83.44 81 LYS A N 1
ATOM 670 C CA . LYS A 1 81 ? 3.875 12.242 -7.061 1.00 83.44 81 LYS A CA 1
ATOM 671 C C . LYS A 1 81 ? 4.701 13.266 -6.269 1.00 83.44 81 LYS A C 1
ATOM 673 O O . LYS A 1 81 ? 4.135 14.248 -5.802 1.00 83.44 81 LYS A O 1
ATOM 678 N N . ALA A 1 82 ? 6.008 13.043 -6.115 1.00 79.94 82 ALA A N 1
ATOM 679 C CA . ALA A 1 82 ? 6.899 13.992 -5.446 1.00 79.94 82 ALA A CA 1
ATOM 680 C C . ALA A 1 82 ? 7.021 15.305 -6.238 1.00 79.94 82 ALA A C 1
ATOM 682 O O . ALA A 1 82 ? 6.875 16.380 -5.666 1.00 79.94 82 ALA A O 1
ATOM 683 N N . ASN A 1 83 ? 7.183 15.219 -7.562 1.00 79.25 83 ASN A N 1
ATOM 684 C CA . ASN A 1 83 ? 7.254 16.395 -8.432 1.00 79.25 83 ASN A CA 1
ATOM 685 C C . ASN A 1 83 ? 5.954 17.219 -8.416 1.00 79.25 83 ASN A C 1
ATOM 687 O O . ASN A 1 83 ? 6.019 18.446 -8.425 1.00 79.25 83 ASN A O 1
ATOM 691 N N . MET A 1 84 ? 4.785 16.565 -8.372 1.00 74.69 84 MET A N 1
ATOM 692 C CA . MET A 1 84 ? 3.486 17.246 -8.268 1.00 74.69 84 MET A CA 1
ATOM 693 C C . MET A 1 84 ? 3.337 18.007 -6.945 1.00 74.69 84 MET A C 1
ATOM 695 O O . MET A 1 84 ? 2.801 19.111 -6.937 1.00 74.69 84 MET A O 1
ATOM 699 N N . LEU A 1 85 ? 3.831 17.439 -5.839 1.00 70.50 85 LEU A N 1
ATOM 700 C CA . LEU A 1 85 ? 3.816 18.102 -4.533 1.00 70.50 85 LEU A CA 1
ATOM 701 C C . LEU A 1 85 ? 4.714 19.348 -4.519 1.00 70.50 85 LEU A C 1
ATOM 703 O O . LEU A 1 85 ? 4.338 20.362 -3.944 1.00 70.50 85 LEU A O 1
ATOM 707 N N . GLU A 1 86 ? 5.874 19.282 -5.173 1.00 68.06 86 GLU A N 1
ATOM 708 C CA . GLU A 1 86 ? 6.848 20.378 -5.200 1.00 68.06 86 GLU A CA 1
ATOM 709 C C . GLU A 1 86 ? 6.499 21.478 -6.217 1.00 68.06 86 GLU A C 1
ATOM 711 O O . GLU A 1 86 ? 6.760 22.653 -5.973 1.00 68.06 86 GLU A O 1
ATOM 716 N N . SER A 1 87 ? 5.863 21.120 -7.336 1.00 68.38 87 SER A N 1
ATOM 717 C CA . SER A 1 87 ? 5.502 22.075 -8.398 1.00 68.38 87 SER A CA 1
ATOM 718 C C . SER A 1 87 ? 4.109 22.692 -8.218 1.00 68.38 87 SER A C 1
ATOM 720 O O . SER A 1 87 ? 3.774 23.650 -8.910 1.00 68.38 87 SER A O 1
ATOM 722 N N . GLY A 1 88 ? 3.275 22.144 -7.323 1.00 60.66 88 GLY A N 1
ATOM 723 C CA . GLY A 1 88 ? 1.881 22.572 -7.139 1.00 60.66 88 GLY A CA 1
ATOM 724 C C . GLY A 1 88 ? 0.972 22.275 -8.341 1.00 60.66 88 GLY A C 1
ATOM 725 O O . GLY A 1 88 ? -0.141 22.793 -8.431 1.00 60.66 88 GLY A O 1
ATOM 726 N N . GLU A 1 89 ? 1.442 21.457 -9.282 1.00 59.31 89 GLU A N 1
ATOM 727 C CA . GLU A 1 89 ? 0.749 21.143 -10.526 1.00 59.31 89 GLU A CA 1
ATOM 728 C C . GLU A 1 89 ? -0.328 20.076 -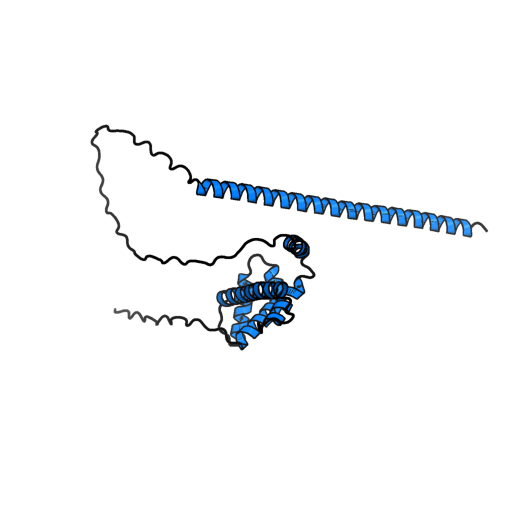10.269 1.00 59.31 89 GLU A C 1
ATOM 730 O O . GLU A 1 89 ? -0.074 19.044 -9.648 1.00 59.31 89 GLU A O 1
ATOM 735 N N . THR A 1 90 ? -1.559 20.319 -10.726 1.00 58.41 90 THR A N 1
ATOM 736 C CA . THR A 1 90 ? -2.728 19.465 -10.430 1.00 58.41 90 THR A CA 1
ATOM 737 C C . THR A 1 90 ? -2.874 18.269 -11.373 1.00 58.41 90 THR A C 1
ATOM 739 O O . THR A 1 90 ? -3.658 17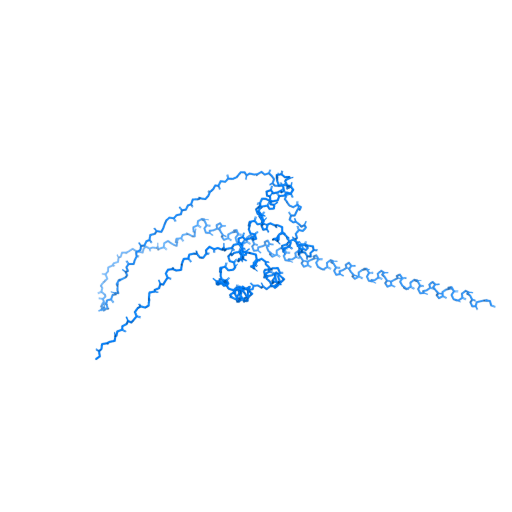.360 -11.091 1.00 58.41 90 THR A O 1
ATOM 742 N N . THR A 1 91 ? -2.105 18.214 -12.465 1.00 57.66 91 THR A N 1
ATOM 743 C CA . THR A 1 91 ? -2.187 17.152 -13.479 1.00 57.66 91 THR A CA 1
ATOM 744 C C . THR A 1 91 ? -0.813 16.575 -13.795 1.00 57.66 91 THR A C 1
ATOM 746 O O . THR A 1 91 ? 0.079 17.303 -14.215 1.00 57.66 91 THR A O 1
ATOM 749 N N . SER A 1 92 ? -0.644 15.260 -13.638 1.00 68.31 92 SER A N 1
ATOM 750 C CA . SER A 1 92 ? 0.582 14.578 -14.065 1.00 68.31 92 SER A CA 1
ATOM 751 C C . SER A 1 92 ? 0.671 14.511 -15.590 1.00 68.31 92 SER A C 1
ATOM 753 O O . SER A 1 92 ? -0.314 14.223 -16.270 1.00 68.31 92 SER A O 1
ATOM 755 N N . SER A 1 93 ? 1.887 14.681 -16.112 1.00 74.62 93 SER A N 1
ATOM 756 C CA . SER A 1 93 ? 2.215 14.510 -17.533 1.00 74.62 93 SER A CA 1
ATOM 757 C C . SER A 1 93 ? 2.211 13.045 -17.997 1.00 74.62 93 SER A C 1
ATOM 759 O O . SER A 1 93 ? 2.259 12.750 -19.194 1.00 74.62 93 SER A O 1
ATOM 761 N N . TRP A 1 94 ? 2.182 12.093 -17.060 1.00 86.75 94 TRP A N 1
ATOM 762 C CA . TRP A 1 94 ? 2.287 10.675 -17.357 1.00 86.75 94 TRP A CA 1
ATOM 763 C C . TRP A 1 94 ? 0.910 10.025 -17.537 1.00 86.75 94 TRP A C 1
ATOM 765 O O . TRP A 1 94 ? 0.121 9.919 -16.601 1.00 86.75 94 TRP A O 1
ATOM 775 N N . THR A 1 95 ? 0.670 9.485 -18.734 1.00 86.12 95 THR A N 1
ATOM 776 C CA . THR A 1 95 ? -0.594 8.849 -19.155 1.00 86.12 95 THR A CA 1
ATOM 777 C C . THR A 1 95 ? -1.132 7.783 -18.196 1.00 86.12 95 THR A C 1
ATOM 779 O O . THR A 1 95 ? -2.339 7.704 -17.983 1.00 86.12 95 THR A O 1
ATOM 782 N N . HIS A 1 96 ? -0.262 6.994 -17.557 1.00 87.88 96 HIS A N 1
ATOM 783 C CA . HIS A 1 96 ? -0.691 5.936 -16.629 1.00 87.88 96 HIS A CA 1
ATOM 784 C C . HIS A 1 96 ? -0.799 6.399 -15.172 1.00 87.88 96 HIS A C 1
ATOM 786 O O . HIS A 1 96 ? -1.189 5.605 -14.313 1.00 87.88 96 HIS A O 1
ATOM 792 N N . TYR A 1 97 ? -0.473 7.661 -14.862 1.00 87.69 97 TYR A N 1
ATOM 793 C CA . TYR A 1 97 ? -0.427 8.161 -13.486 1.00 87.69 97 TYR A CA 1
ATOM 794 C C . TYR A 1 97 ? -1.751 7.955 -12.755 1.00 87.69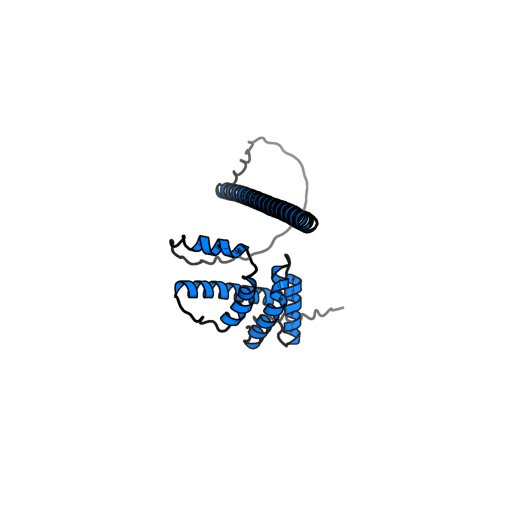 97 TYR A C 1
ATOM 796 O O . TYR A 1 97 ? -1.751 7.400 -11.662 1.00 87.69 97 TYR A O 1
ATOM 804 N N . GLY A 1 98 ? -2.880 8.329 -13.367 1.00 86.31 98 GLY A N 1
ATOM 805 C CA . GLY A 1 98 ? -4.198 8.190 -12.740 1.00 86.31 98 GLY A CA 1
ATOM 806 C C . GLY A 1 98 ? -4.532 6.737 -12.392 1.00 86.31 98 GLY A C 1
ATOM 807 O O . GLY A 1 98 ? -4.969 6.441 -11.278 1.00 86.31 98 GLY A O 1
ATOM 808 N N . ARG A 1 99 ? -4.243 5.804 -13.308 1.00 88.94 99 ARG A N 1
ATOM 809 C CA . ARG A 1 99 ? -4.495 4.376 -13.085 1.00 88.94 99 ARG A CA 1
ATOM 810 C C . ARG A 1 99 ? -3.596 3.810 -11.988 1.00 88.94 99 ARG A C 1
ATOM 812 O O . ARG A 1 99 ? -4.085 3.140 -11.083 1.00 88.94 99 ARG A O 1
ATOM 819 N N . VAL A 1 100 ? -2.303 4.129 -12.013 1.00 89.75 100 VAL A N 1
ATOM 820 C CA . VAL A 1 100 ? -1.344 3.683 -10.989 1.00 89.75 100 VAL A CA 1
ATOM 821 C C . VAL A 1 100 ? -1.640 4.314 -9.627 1.00 89.75 100 VAL A C 1
ATOM 823 O O . VAL A 1 100 ? -1.583 3.627 -8.608 1.00 89.75 100 VAL A O 1
ATOM 826 N N . HIS A 1 101 ? -2.030 5.590 -9.595 1.00 88.44 101 HIS A N 1
ATOM 827 C CA . HIS A 1 101 ? -2.478 6.276 -8.387 1.00 88.44 101 HIS A CA 1
ATOM 828 C C . HIS A 1 101 ? -3.696 5.583 -7.782 1.00 88.44 101 HIS A C 1
ATOM 830 O O . HIS A 1 101 ? -3.764 5.425 -6.571 1.00 88.44 101 HIS A O 1
ATOM 836 N N . GLN A 1 102 ? -4.638 5.114 -8.596 1.00 87.88 102 GLN A N 1
ATOM 837 C CA . GLN A 1 102 ? -5.788 4.369 -8.098 1.00 87.88 102 GLN A CA 1
ATOM 838 C C . GLN A 1 102 ? -5.378 3.012 -7.503 1.00 87.88 102 GLN A C 1
ATOM 840 O O . GLN A 1 102 ? -5.879 2.639 -6.448 1.00 87.88 102 GLN A O 1
ATOM 845 N N . ILE A 1 103 ? -4.447 2.294 -8.134 1.00 87.62 103 ILE A N 1
ATOM 846 C CA . ILE A 1 103 ? -3.976 0.981 -7.659 1.00 87.62 103 ILE A CA 1
ATOM 847 C C . ILE A 1 103 ? -3.160 1.112 -6.368 1.00 87.62 103 ILE A C 1
ATOM 849 O O . ILE A 1 103 ? -3.336 0.333 -5.439 1.00 87.62 103 ILE A O 1
ATOM 853 N N . ILE A 1 104 ? -2.272 2.104 -6.279 1.00 84.75 104 ILE A N 1
ATOM 854 C CA . ILE A 1 104 ? -1.405 2.304 -5.109 1.00 84.75 104 ILE A CA 1
ATOM 855 C C . ILE A 1 104 ? -2.124 3.092 -4.005 1.00 84.75 104 ILE A C 1
ATOM 857 O O . ILE A 1 104 ? -1.973 2.782 -2.824 1.00 84.75 104 ILE A O 1
ATOM 861 N N . GLY A 1 105 ? -2.880 4.122 -4.381 1.00 73.31 105 GLY A N 1
ATOM 862 C CA . GLY A 1 105 ? -3.507 5.097 -3.490 1.00 73.31 105 GLY A CA 1
ATOM 863 C C . GLY A 1 105 ? -4.787 4.603 -2.820 1.00 73.31 105 GLY A C 1
ATOM 864 O O . GLY A 1 105 ? -5.000 4.935 -1.657 1.00 73.31 105 GLY A O 1
ATOM 865 N N . ARG A 1 106 ? -5.592 3.741 -3.469 1.00 65.81 106 ARG A N 1
ATOM 866 C CA . ARG A 1 106 ? -6.814 3.173 -2.851 1.00 65.81 106 ARG A CA 1
ATOM 867 C C . ARG A 1 106 ? -6.554 2.400 -1.559 1.00 65.81 106 ARG A C 1
ATOM 869 O O . ARG A 1 106 ? -7.455 2.277 -0.743 1.00 65.81 106 ARG A O 1
ATOM 876 N N . PHE A 1 107 ? -5.335 1.910 -1.356 1.00 58.09 107 PHE A N 1
ATOM 877 C CA . PHE A 1 107 ? -4.971 1.110 -0.186 1.00 58.09 107 PHE A CA 1
ATOM 878 C C . PHE A 1 107 ? -4.185 1.899 0.874 1.00 58.09 107 PHE A C 1
ATOM 880 O O . PHE A 1 107 ? -3.882 1.345 1.929 1.00 58.09 107 PHE A O 1
ATOM 887 N N . LYS A 1 108 ? -3.886 3.193 0.652 1.00 54.41 108 LYS A N 1
ATOM 888 C CA . LYS A 1 108 ? -3.268 4.056 1.681 1.00 54.41 108 LYS A CA 1
ATOM 889 C C . LYS A 1 108 ? -4.211 4.348 2.853 1.00 54.41 108 LYS A C 1
ATOM 891 O O . LYS A 1 108 ? -3.740 4.493 3.971 1.00 54.41 108 LYS A O 1
ATOM 896 N N . VAL A 1 109 ? -5.527 4.327 2.632 1.00 45.53 109 VAL A N 1
ATOM 897 C CA . VAL A 1 109 ? -6.534 4.538 3.692 1.00 45.53 109 VAL A CA 1
ATOM 898 C C . VAL A 1 109 ? -6.560 3.442 4.765 1.00 45.53 109 VAL A C 1
ATOM 900 O O . VAL A 1 109 ? -7.153 3.658 5.812 1.00 45.53 109 VAL A O 1
ATOM 903 N N . ASN A 1 110 ? -5.883 2.304 4.557 1.00 42.97 110 ASN A N 1
ATOM 904 C CA . ASN A 1 110 ? -5.794 1.229 5.556 1.00 42.97 110 ASN A CA 1
ATOM 905 C C . ASN A 1 110 ? -4.353 0.931 6.014 1.00 42.97 110 ASN A C 1
ATOM 907 O O . ASN A 1 110 ? -4.091 -0.077 6.665 1.00 42.97 110 ASN A O 1
ATOM 911 N N . SER A 1 111 ? -3.403 1.790 5.643 1.00 45.53 111 SER A N 1
ATOM 912 C CA . SER A 1 111 ? -1.979 1.628 5.920 1.00 45.53 111 SER A CA 1
ATOM 913 C C . SER A 1 111 ? -1.567 2.633 6.995 1.00 45.53 111 SER A C 1
ATOM 915 O O . SER A 1 111 ? -0.936 3.644 6.696 1.00 45.53 111 SER A O 1
ATOM 917 N N . PHE A 1 112 ? -1.937 2.345 8.247 1.00 43.00 112 PHE A N 1
ATOM 918 C CA . PHE A 1 112 ? -1.639 3.110 9.474 1.00 43.00 112 PHE A CA 1
ATOM 919 C C . PHE A 1 112 ? -0.183 3.634 9.568 1.00 43.00 112 PHE A C 1
ATOM 921 O O . PHE A 1 112 ? 0.085 4.657 10.186 1.00 43.00 112 PHE A O 1
ATOM 928 N N . TYR A 1 113 ? 0.752 2.980 8.880 1.00 48.22 113 TYR A N 1
ATOM 929 C CA . TYR A 1 113 ? 2.191 3.263 8.848 1.00 48.22 113 TYR A CA 1
ATOM 930 C C . TYR A 1 113 ? 2.619 4.446 7.950 1.00 48.22 113 TYR A C 1
ATOM 932 O O . TYR A 1 113 ? 3.799 4.774 7.919 1.00 48.22 113 TYR A O 1
ATOM 940 N N . ASP A 1 114 ? 1.709 5.073 7.195 1.00 43.56 114 ASP A N 1
ATOM 941 C CA . ASP A 1 114 ? 2.040 6.203 6.302 1.00 43.56 114 ASP A CA 1
ATOM 942 C C . ASP A 1 114 ? 1.777 7.575 6.951 1.00 43.56 114 ASP A C 1
ATOM 944 O O . ASP A 1 114 ? 2.376 8.571 6.553 1.00 43.56 114 ASP A O 1
ATOM 948 N N . SER A 1 115 ? 0.957 7.626 8.011 1.00 41.59 115 SER A N 1
ATOM 949 C CA . SER A 1 115 ? 0.668 8.872 8.739 1.00 41.59 115 SER A CA 1
ATOM 950 C C . SER A 1 115 ? 1.889 9.428 9.480 1.00 41.59 115 SER A C 1
ATOM 952 O O . SER A 1 115 ? 1.911 10.607 9.812 1.00 41.59 115 SER A O 1
ATOM 954 N N . THR A 1 116 ? 2.908 8.602 9.734 1.00 50.56 116 THR A N 1
ATOM 955 C CA . THR A 1 116 ? 4.161 9.016 10.382 1.00 50.56 116 THR A CA 1
ATOM 956 C C . THR A 1 116 ? 5.194 9.550 9.388 1.00 50.56 116 THR A C 1
ATOM 958 O O . THR A 1 116 ? 6.041 10.352 9.772 1.00 50.56 116 THR A O 1
ATOM 961 N N . LEU A 1 117 ? 5.128 9.166 8.107 1.00 48.78 117 LEU A N 1
ATOM 962 C CA . LEU A 1 117 ? 6.073 9.641 7.087 1.00 48.78 117 LEU A CA 1
ATOM 963 C C . LEU A 1 117 ? 5.745 11.056 6.600 1.00 48.78 117 LEU A C 1
ATOM 965 O O . LEU A 1 117 ? 6.659 11.818 6.290 1.00 48.78 117 LEU A O 1
ATOM 969 N N . GLU A 1 118 ? 4.465 11.432 6.595 1.00 46.22 118 GLU A N 1
ATOM 970 C CA . GLU A 1 118 ? 4.025 12.777 6.200 1.00 46.22 118 GLU A CA 1
ATOM 971 C C . GLU A 1 118 ? 4.390 13.838 7.260 1.00 46.22 118 GLU A C 1
ATOM 973 O O . GLU A 1 118 ? 4.659 14.985 6.916 1.00 46.22 118 GLU A O 1
ATOM 978 N N . THR A 1 119 ? 4.533 13.446 8.536 1.00 47.78 119 THR A N 1
ATOM 979 C CA . THR A 1 119 ? 5.032 14.326 9.613 1.00 47.78 119 THR A CA 1
ATOM 980 C C . THR A 1 119 ? 6.550 14.542 9.554 1.00 47.78 119 THR A C 1
ATOM 982 O O . THR A 1 119 ? 7.026 15.609 9.920 1.00 47.78 119 THR A O 1
ATOM 985 N N . ILE A 1 120 ? 7.324 13.573 9.051 1.00 50.41 120 ILE A N 1
ATOM 986 C CA . ILE A 1 120 ? 8.798 13.666 9.003 1.00 50.41 120 ILE A CA 1
ATOM 987 C C . ILE A 1 120 ? 9.285 14.493 7.795 1.00 50.41 120 ILE A C 1
ATOM 989 O O . ILE A 1 120 ? 10.356 15.097 7.840 1.00 50.41 120 ILE A O 1
ATOM 993 N N . GLN A 1 121 ? 8.509 14.574 6.709 1.00 50.03 121 GLN A N 1
ATOM 994 C CA . GLN A 1 121 ? 8.913 15.296 5.492 1.00 50.03 121 GLN A CA 1
ATOM 995 C C . GLN A 1 121 ? 8.728 16.819 5.546 1.00 50.03 121 GLN A C 1
ATOM 997 O O . GLN A 1 121 ? 9.262 17.510 4.680 1.00 50.03 121 GLN A O 1
ATOM 1002 N N . ALA A 1 122 ? 8.063 17.362 6.569 1.00 45.34 122 ALA A N 1
ATOM 1003 C CA . ALA A 1 122 ? 7.929 18.810 6.736 1.00 45.34 122 ALA A CA 1
ATOM 1004 C C . ALA A 1 122 ? 9.204 19.504 7.270 1.00 45.34 122 ALA A C 1
ATOM 1006 O O . ALA A 1 122 ? 9.282 20.729 7.211 1.00 45.34 122 ALA A O 1
ATOM 1007 N N . GLU A 1 123 ? 10.220 18.764 7.743 1.00 46.09 123 GLU A N 1
ATOM 1008 C CA . GLU A 1 123 ? 11.400 19.361 8.403 1.00 46.09 123 GLU A CA 1
ATOM 1009 C C . GLU A 1 123 ? 12.754 19.138 7.698 1.00 46.09 123 GLU A C 1
ATOM 1011 O O . GLU A 1 123 ? 13.786 19.573 8.203 1.00 46.09 123 GLU A O 1
ATOM 1016 N N . SER A 1 124 ? 12.805 18.526 6.508 1.00 44.09 124 SER A N 1
ATOM 1017 C CA . SER A 1 124 ? 14.085 18.257 5.821 1.00 44.09 124 SER A CA 1
ATOM 1018 C C . SER A 1 124 ? 14.159 18.840 4.409 1.00 44.09 124 SER A C 1
ATOM 1020 O O . SER A 1 124 ? 14.385 18.143 3.423 1.00 44.09 124 SER A O 1
ATOM 1022 N N . SER A 1 125 ? 14.010 20.160 4.314 1.00 48.84 125 SER A N 1
ATOM 1023 C CA . SER A 1 125 ? 14.438 20.922 3.138 1.00 48.84 125 SER A CA 1
ATOM 1024 C C . SER A 1 125 ? 15.864 21.422 3.353 1.00 48.84 125 SER A C 1
ATOM 1026 O O . SER A 1 125 ? 16.080 22.484 3.930 1.00 48.84 125 SER A O 1
ATOM 1028 N N . GLY A 1 126 ? 16.852 20.658 2.883 1.00 44.19 126 GLY A N 1
ATOM 1029 C CA . GLY A 1 126 ? 18.230 21.141 2.808 1.00 44.19 126 GLY A CA 1
ATOM 1030 C C . GLY A 1 126 ? 19.272 20.061 2.533 1.00 44.19 126 GLY A C 1
ATOM 1031 O O . GLY A 1 126 ? 19.872 19.565 3.476 1.00 44.19 126 GLY A O 1
ATOM 1032 N N . ALA A 1 127 ? 19.510 19.732 1.256 1.00 35.38 127 ALA A N 1
ATOM 1033 C CA . ALA A 1 127 ? 20.853 19.612 0.651 1.00 35.38 127 ALA A CA 1
ATOM 1034 C C . ALA A 1 127 ? 20.846 18.829 -0.683 1.00 35.38 127 ALA A C 1
ATOM 1036 O O . ALA A 1 127 ? 20.625 17.625 -0.753 1.00 35.38 127 ALA A O 1
ATOM 1037 N N . SER A 1 128 ? 21.142 19.585 -1.736 1.00 40.62 128 SER A N 1
ATOM 1038 C CA . SER A 1 128 ? 21.635 19.299 -3.088 1.00 40.62 128 SER A CA 1
ATOM 1039 C C . SER A 1 128 ? 22.068 17.882 -3.534 1.00 40.62 128 SER A C 1
ATOM 1041 O O . SER A 1 128 ? 22.964 17.249 -2.986 1.00 40.62 128 SER A O 1
ATOM 1043 N N . ARG A 1 129 ? 21.492 17.527 -4.697 1.00 51.22 129 ARG A N 1
ATOM 1044 C CA . ARG A 1 129 ? 21.931 16.698 -5.851 1.00 51.22 129 ARG A CA 1
ATOM 1045 C C . ARG A 1 129 ? 23.436 16.411 -6.015 1.00 51.22 129 ARG A C 1
ATOM 1047 O O . ARG A 1 129 ? 24.206 17.347 -5.889 1.00 51.22 129 ARG A O 1
ATOM 1054 N N . LEU A 1 130 ? 23.793 15.216 -6.537 1.00 35.75 130 LEU A N 1
ATOM 1055 C CA . LEU A 1 130 ? 24.700 14.976 -7.697 1.00 35.75 130 LEU A CA 1
ATOM 1056 C C . LEU A 1 130 ? 24.632 13.501 -8.217 1.00 35.75 130 LEU A C 1
ATOM 1058 O O . LEU A 1 130 ? 24.284 12.584 -7.480 1.00 35.75 130 LEU A O 1
ATOM 1062 N N . SER A 1 131 ? 24.915 13.314 -9.516 1.00 38.88 131 SER A N 1
ATOM 1063 C CA . SER A 1 131 ? 24.605 12.176 -10.426 1.00 38.88 131 SER A CA 1
ATOM 1064 C C . SER A 1 131 ? 25.531 10.922 -10.368 1.00 38.88 131 SER A C 1
ATOM 1066 O O . SER A 1 131 ? 26.590 10.986 -9.750 1.00 38.88 131 SER A O 1
ATOM 1068 N N . PRO A 1 132 ? 25.205 9.794 -11.062 1.00 43.72 132 PRO A N 1
ATOM 1069 C CA . PRO A 1 132 ? 25.948 8.520 -10.997 1.00 43.72 132 PRO A CA 1
ATOM 1070 C C . PRO A 1 132 ? 27.017 8.320 -12.099 1.00 43.72 132 PRO A C 1
ATOM 1072 O O . PRO A 1 132 ? 26.768 8.600 -13.271 1.00 43.72 132 PRO A O 1
ATOM 1075 N N . ILE A 1 133 ? 28.168 7.732 -11.736 1.00 35.72 133 ILE A N 1
ATOM 1076 C CA . ILE A 1 133 ? 29.247 7.274 -12.639 1.00 35.72 133 ILE A CA 1
ATOM 1077 C C . ILE A 1 133 ? 29.298 5.732 -12.693 1.00 35.72 133 ILE A C 1
ATOM 1079 O O . ILE A 1 133 ? 29.199 5.053 -11.673 1.00 35.72 133 ILE A O 1
ATOM 1083 N N . VAL A 1 134 ? 29.439 5.191 -13.907 1.00 50.09 134 VAL A N 1
ATOM 1084 C CA . VAL A 1 134 ? 29.474 3.757 -14.272 1.00 50.09 134 VAL A CA 1
ATOM 1085 C C . VAL A 1 134 ? 30.901 3.187 -14.168 1.00 50.09 134 VAL A C 1
ATOM 1087 O O . VAL A 1 134 ? 31.829 3.889 -14.567 1.00 50.09 134 VAL A O 1
ATOM 1090 N N . PRO A 1 135 ? 31.116 1.914 -13.766 1.00 48.88 135 PRO A N 1
ATOM 1091 C CA . PRO A 1 135 ? 32.396 1.229 -13.975 1.00 48.88 135 PRO A CA 1
ATOM 1092 C C . PRO A 1 135 ? 32.336 0.134 -15.074 1.00 48.88 135 PRO A C 1
ATOM 1094 O O . PRO A 1 135 ? 31.318 -0.556 -15.192 1.00 48.88 135 PRO A O 1
ATOM 1097 N N . PRO A 1 136 ? 33.417 -0.077 -15.862 1.00 46.50 136 PRO A N 1
ATOM 1098 C CA . PRO A 1 136 ? 33.512 -1.149 -16.854 1.00 46.50 136 PRO A CA 1
ATOM 1099 C C . PRO A 1 136 ? 34.109 -2.448 -16.277 1.00 46.50 136 PRO A C 1
ATOM 1101 O O . PRO A 1 136 ? 34.891 -2.443 -15.327 1.00 46.50 136 PRO A O 1
ATOM 1104 N N . SER A 1 137 ? 33.736 -3.576 -16.887 1.00 43.25 137 SER A N 1
ATOM 1105 C CA . SER A 1 137 ? 34.247 -4.929 -16.616 1.00 43.25 137 SER A CA 1
ATOM 1106 C C . SER A 1 137 ? 35.686 -5.140 -17.109 1.00 43.25 137 SER A C 1
ATOM 1108 O O . SER A 1 137 ? 36.101 -4.487 -18.066 1.00 43.25 137 SER A O 1
ATOM 1110 N N . PRO A 1 138 ? 36.378 -6.179 -16.606 1.00 47.38 138 PRO A N 1
ATOM 1111 C CA . PRO A 1 138 ? 37.308 -6.919 -17.447 1.00 47.38 138 PRO A CA 1
ATOM 1112 C C . PRO A 1 138 ? 37.024 -8.427 -17.465 1.00 47.38 138 PRO A C 1
ATOM 1114 O O . PRO A 1 138 ? 36.747 -9.075 -16.456 1.00 47.38 138 PRO A O 1
ATOM 1117 N N . HIS A 1 139 ? 37.118 -8.965 -18.676 1.00 42.31 139 HIS A N 1
ATOM 1118 C CA . HIS A 1 139 ? 37.198 -10.380 -19.006 1.00 42.31 139 HIS A CA 1
ATOM 1119 C C . HIS A 1 139 ? 38.590 -10.930 -18.657 1.00 42.31 139 HIS A C 1
ATOM 1121 O O . HIS A 1 139 ? 39.571 -10.210 -18.818 1.00 42.31 139 HIS A O 1
ATOM 1127 N N . THR A 1 140 ? 38.686 -12.205 -18.259 1.00 36.31 140 THR A N 1
ATOM 1128 C CA . THR A 1 140 ? 39.556 -13.252 -18.857 1.00 36.31 140 THR A CA 1
ATOM 1129 C C . THR A 1 140 ? 39.590 -14.510 -17.972 1.00 36.31 140 THR A C 1
ATOM 1131 O O . THR A 1 140 ? 39.750 -14.455 -16.759 1.00 36.31 140 THR A O 1
ATOM 1134 N N . SER A 1 141 ? 39.400 -15.666 -18.604 1.00 38.06 141 SER A N 1
ATOM 1135 C CA . SER A 1 141 ? 39.757 -17.014 -18.115 1.00 38.06 141 SER A CA 1
ATOM 1136 C C . SER A 1 141 ? 41.031 -17.470 -18.875 1.00 38.06 141 SER A C 1
ATOM 1138 O O . SER A 1 141 ? 41.437 -16.718 -19.765 1.00 38.06 141 SER A O 1
ATOM 1140 N N . PRO A 1 142 ? 41.615 -18.683 -18.698 1.00 47.72 142 PRO A N 1
ATOM 1141 C CA . PRO A 1 142 ? 41.366 -19.752 -17.722 1.00 47.72 142 PRO A CA 1
ATOM 1142 C C . PRO A 1 142 ? 42.646 -20.367 -17.074 1.00 47.72 142 PRO A C 1
ATOM 1144 O O . PRO A 1 142 ? 43.784 -20.036 -17.385 1.00 47.72 142 PRO A O 1
ATOM 1147 N N . VAL A 1 143 ? 42.387 -21.304 -16.160 1.00 44.09 143 VAL A N 1
ATOM 1148 C CA . VAL A 1 143 ? 43.266 -22.194 -15.370 1.00 44.09 143 VAL A CA 1
ATOM 1149 C C . VAL A 1 143 ? 44.060 -23.207 -16.224 1.00 44.09 143 VAL A C 1
ATOM 1151 O O . VAL A 1 143 ? 43.550 -23.640 -17.258 1.00 44.09 143 VAL A O 1
ATOM 1154 N N . PRO A 1 144 ? 45.213 -23.713 -15.729 1.00 41.56 144 PRO A N 1
ATOM 1155 C CA . PRO A 1 144 ? 45.512 -25.147 -15.855 1.00 41.56 144 PRO A CA 1
ATOM 1156 C C . PRO A 1 144 ? 45.969 -25.826 -14.540 1.00 41.56 144 PRO A C 1
ATOM 1158 O O . PRO A 1 144 ? 46.582 -25.215 -13.666 1.00 41.56 144 PRO A O 1
ATOM 1161 N N . SER A 1 145 ? 45.630 -27.114 -14.422 1.00 44.53 145 SER A N 1
ATOM 1162 C CA . SER A 1 145 ? 45.854 -28.038 -13.293 1.00 44.53 145 SER A CA 1
ATOM 1163 C C . SER A 1 145 ? 47.330 -28.438 -13.065 1.00 44.53 145 SER A C 1
ATOM 1165 O O . SER A 1 145 ? 48.114 -28.376 -14.011 1.00 44.53 145 SER A O 1
ATOM 1167 N N . PRO A 1 146 ? 47.715 -28.952 -11.874 1.00 52.81 146 PRO A N 1
ATOM 1168 C CA . PRO A 1 146 ? 49.053 -29.503 -11.620 1.00 52.81 146 PRO A CA 1
ATOM 1169 C C . PRO A 1 146 ? 49.094 -31.049 -11.676 1.00 52.81 146 PRO A C 1
ATOM 1171 O O . PRO A 1 146 ? 48.082 -31.690 -11.380 1.00 52.81 146 PRO A O 1
ATOM 1174 N N . PRO A 1 147 ? 50.255 -31.681 -11.953 1.00 50.06 147 PRO A N 1
ATOM 1175 C CA . PRO A 1 147 ? 50.493 -33.081 -11.622 1.00 50.06 147 PRO A CA 1
ATOM 1176 C C . PRO A 1 147 ? 51.288 -33.233 -10.314 1.00 50.06 147 PRO A C 1
ATOM 1178 O O . PRO A 1 147 ? 52.076 -32.375 -9.916 1.00 50.06 147 PRO A O 1
ATOM 1181 N N . ALA A 1 148 ? 51.057 -34.359 -9.643 1.00 42.69 148 ALA A N 1
ATOM 1182 C CA . ALA A 1 148 ? 51.662 -34.740 -8.376 1.00 42.69 148 ALA A CA 1
ATOM 1183 C C . ALA A 1 148 ? 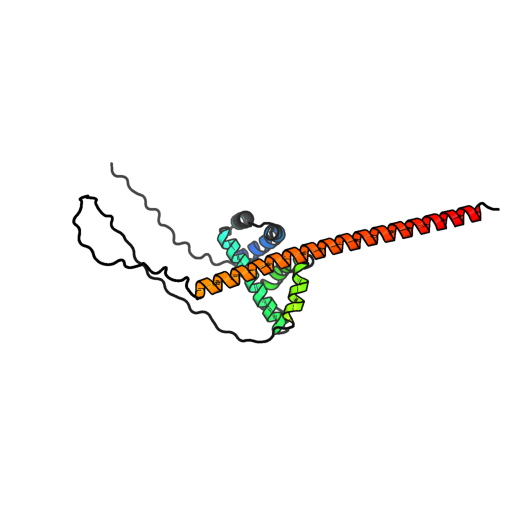53.089 -35.294 -8.533 1.00 42.69 148 ALA A C 1
ATOM 1185 O O . ALA A 1 148 ? 53.366 -36.045 -9.468 1.00 42.69 148 ALA A O 1
ATOM 1186 N N . SER A 1 149 ? 53.955 -35.028 -7.550 1.00 46.97 149 SER A N 1
ATOM 1187 C CA . SER A 1 149 ? 54.985 -35.972 -7.084 1.00 46.97 149 SER A CA 1
ATOM 1188 C C . SER A 1 149 ? 55.520 -35.583 -5.692 1.00 46.97 149 SER A C 1
ATOM 1190 O O . SER A 1 149 ? 55.617 -34.390 -5.399 1.00 46.97 149 SER A O 1
ATOM 1192 N N . PRO A 1 150 ? 55.870 -36.557 -4.827 1.00 56.94 150 PRO A N 1
ATOM 1193 C CA . PRO A 1 150 ? 56.362 -36.328 -3.468 1.00 56.94 150 PRO A CA 1
ATOM 1194 C C . PRO A 1 150 ? 57.884 -36.537 -3.361 1.00 56.94 150 PRO A C 1
ATOM 1196 O O . PRO A 1 150 ? 58.392 -37.500 -3.928 1.00 56.94 150 PRO A O 1
ATOM 1199 N N . ARG A 1 151 ? 58.606 -35.743 -2.552 1.00 36.06 151 ARG A N 1
ATOM 1200 C CA . ARG A 1 151 ? 59.689 -36.260 -1.684 1.00 36.06 151 ARG A CA 1
ATOM 1201 C C . ARG A 1 151 ? 60.250 -35.229 -0.702 1.00 36.06 151 ARG A C 1
ATOM 1203 O O . ARG A 1 151 ? 60.126 -34.025 -0.872 1.00 36.06 151 ARG A O 1
ATOM 1210 N N . ALA A 1 152 ? 60.844 -35.811 0.329 1.00 34.81 152 ALA A N 1
ATOM 1211 C CA . ALA A 1 152 ? 61.283 -35.306 1.613 1.00 34.81 152 ALA A CA 1
ATOM 1212 C C . ALA A 1 152 ? 62.492 -34.348 1.629 1.00 34.81 152 ALA A C 1
ATOM 1214 O O . ALA A 1 152 ? 63.401 -34.452 0.812 1.00 34.81 152 ALA A O 1
ATOM 1215 N N . SER A 1 153 ? 62.473 -33.526 2.686 1.00 40.66 153 SER A N 1
ATOM 1216 C CA . SER A 1 153 ? 63.557 -33.088 3.581 1.00 40.66 153 SER A CA 1
ATOM 1217 C C . SER A 1 153 ? 64.871 -32.564 3.000 1.00 40.66 153 SER A C 1
ATOM 1219 O O . SER A 1 153 ? 65.666 -33.333 2.477 1.00 40.66 153 SER A O 1
ATOM 1221 N N . THR A 1 154 ? 65.196 -31.302 3.304 1.00 36.22 154 THR A N 1
ATOM 1222 C CA . THR A 1 154 ? 66.494 -30.894 3.883 1.00 36.22 154 THR A CA 1
ATOM 1223 C C . THR A 1 154 ? 66.340 -29.529 4.568 1.00 36.22 154 THR A C 1
ATOM 1225 O O . THR A 1 154 ? 65.688 -28.620 4.064 1.00 36.22 154 THR A O 1
ATOM 1228 N N . SER A 1 155 ? 66.907 -29.450 5.765 1.00 42.56 155 SER A N 1
ATOM 1229 C CA . SER A 1 155 ? 66.936 -28.360 6.737 1.00 42.56 155 SER A CA 1
ATOM 1230 C C . SER A 1 155 ? 67.827 -27.180 6.341 1.00 42.56 155 SER A C 1
ATOM 1232 O O . SER A 1 155 ? 68.981 -27.411 5.997 1.00 42.56 155 SER A O 1
ATOM 1234 N N . THR A 1 156 ? 67.366 -25.948 6.580 1.00 39.62 156 THR A N 1
ATOM 1235 C CA . THR A 1 156 ? 68.174 -24.831 7.120 1.00 39.62 156 THR A CA 1
ATOM 1236 C C . THR A 1 156 ? 67.260 -23.796 7.809 1.00 39.62 156 THR A C 1
ATOM 1238 O O . THR A 1 156 ? 66.088 -23.684 7.444 1.00 39.62 156 THR A O 1
ATOM 1241 N N . PRO A 1 157 ? 67.736 -23.069 8.842 1.00 50.34 157 PRO A N 1
ATOM 1242 C CA . PRO A 1 157 ? 66.884 -22.289 9.734 1.00 50.34 157 PRO A CA 1
ATOM 1243 C C . PRO A 1 157 ? 66.916 -20.801 9.376 1.00 50.34 157 PRO A C 1
ATOM 1245 O O . PRO A 1 157 ? 67.947 -20.164 9.555 1.00 50.34 157 PRO A O 1
ATOM 1248 N N . VAL A 1 158 ? 65.802 -20.213 8.924 1.00 37.72 158 VAL A N 1
ATOM 1249 C CA . VAL A 1 158 ? 65.685 -18.748 8.820 1.00 37.72 158 VAL A CA 1
ATOM 1250 C C . VAL A 1 158 ? 64.240 -18.299 9.065 1.00 37.72 158 VAL A C 1
ATOM 1252 O O . VAL A 1 158 ? 63.349 -18.518 8.254 1.00 37.72 158 VAL A O 1
ATOM 1255 N N . THR A 1 159 ? 64.071 -17.642 10.212 1.00 37.28 159 THR A N 1
ATOM 1256 C CA . THR A 1 159 ? 63.161 -16.518 10.477 1.00 37.28 159 THR A CA 1
ATOM 1257 C C . THR A 1 159 ? 61.666 -16.730 10.243 1.00 37.28 159 THR A C 1
ATOM 1259 O O . THR A 1 159 ? 61.158 -16.670 9.130 1.00 37.28 159 THR A O 1
ATOM 1262 N N . VAL A 1 160 ? 60.938 -16.822 11.357 1.00 48.78 160 VAL A N 1
ATOM 1263 C CA . VAL A 1 160 ? 59.486 -16.637 11.454 1.00 48.78 160 VAL A CA 1
ATOM 1264 C C . VAL A 1 160 ? 59.085 -15.304 10.797 1.00 48.78 160 VAL A C 1
ATOM 1266 O O . VAL A 1 160 ? 59.414 -14.250 11.345 1.00 48.78 160 VAL A O 1
ATOM 1269 N N . PRO A 1 161 ? 58.313 -15.269 9.694 1.00 44.53 161 PRO A N 1
ATOM 1270 C CA . PRO A 1 161 ? 57.514 -14.107 9.383 1.00 44.53 161 PRO A CA 1
ATOM 1271 C C . PRO A 1 161 ? 56.166 -14.365 10.041 1.00 44.53 161 PRO A C 1
ATOM 1273 O O . PRO A 1 161 ? 55.290 -15.038 9.495 1.00 44.53 161 PRO A O 1
ATOM 1276 N N . ASN A 1 162 ? 56.030 -13.846 11.258 1.00 48.31 162 ASN A N 1
ATOM 1277 C CA . ASN A 1 162 ? 54.749 -13.623 11.903 1.00 48.31 162 ASN A CA 1
ATOM 1278 C C . ASN A 1 162 ? 53.818 -12.979 10.858 1.00 48.31 162 ASN A C 1
ATOM 1280 O O . ASN A 1 162 ? 53.993 -11.806 10.512 1.00 48.31 162 ASN A O 1
ATOM 1284 N N . LYS A 1 163 ? 52.890 -13.753 10.271 1.00 48.34 163 LYS A N 1
ATOM 1285 C CA . LYS A 1 163 ? 51.877 -13.217 9.358 1.00 48.34 163 LYS A CA 1
ATOM 1286 C C . LYS A 1 163 ? 50.984 -12.343 10.218 1.00 48.34 163 LYS A C 1
ATOM 1288 O O . LYS A 1 163 ? 50.024 -12.826 10.813 1.00 48.34 163 LYS A O 1
ATOM 1293 N N . LYS A 1 164 ? 51.351 -11.061 10.314 1.00 53.50 164 LYS A N 1
ATOM 1294 C CA . LYS A 1 164 ? 50.540 -10.005 10.908 1.00 53.50 164 LYS A CA 1
ATOM 1295 C C . LYS A 1 164 ? 49.122 -10.227 10.402 1.00 53.50 164 LYS A C 1
ATOM 1297 O O . LYS A 1 164 ? 48.892 -10.145 9.192 1.00 53.50 164 LYS A O 1
ATOM 1302 N N . LYS A 1 165 ? 48.207 -10.581 11.313 1.00 56.88 165 LYS A N 1
ATOM 1303 C CA . LYS A 1 165 ? 46.766 -10.572 11.054 1.00 56.88 165 LYS A CA 1
ATOM 1304 C C . LYS A 1 165 ? 46.506 -9.253 10.332 1.00 56.88 165 LYS A C 1
ATOM 1306 O O . LYS A 1 165 ? 46.773 -8.203 10.914 1.00 56.88 165 LYS A O 1
ATOM 1311 N N . LYS A 1 166 ? 46.130 -9.293 9.047 1.00 63.31 166 LYS A N 1
ATOM 1312 C CA . LYS A 1 166 ? 45.738 -8.073 8.335 1.00 63.31 166 LYS A CA 1
ATOM 1313 C C . LYS A 1 166 ? 44.602 -7.496 9.167 1.00 63.31 166 LYS A C 1
ATOM 1315 O O . LYS A 1 166 ? 43.565 -8.144 9.286 1.00 63.31 166 LYS A O 1
ATOM 1320 N N . GLY A 1 167 ? 44.870 -6.375 9.838 1.00 66.19 167 GLY A N 1
ATOM 1321 C CA . GLY A 1 167 ? 43.880 -5.706 10.666 1.00 66.19 167 GLY A CA 1
ATOM 1322 C C . GLY A 1 167 ? 42.623 -5.512 9.834 1.00 66.19 167 GLY A C 1
ATOM 1323 O O . GLY A 1 167 ? 42.721 -5.192 8.645 1.00 66.19 167 GLY A O 1
ATOM 1324 N N . VAL A 1 168 ? 41.468 -5.785 10.439 1.00 70.50 168 VAL A N 1
ATOM 1325 C CA . VAL A 1 168 ? 40.168 -5.514 9.826 1.00 70.50 168 VAL A CA 1
ATOM 1326 C C . VAL A 1 168 ? 40.217 -4.086 9.290 1.00 70.50 168 VAL A C 1
ATOM 1328 O O . VAL A 1 168 ? 40.644 -3.169 9.996 1.00 70.50 168 VAL A O 1
ATOM 1331 N N . SER A 1 169 ? 39.890 -3.920 8.009 1.00 84.50 169 SER A N 1
ATOM 1332 C CA . SER A 1 169 ? 39.979 -2.614 7.358 1.00 84.50 169 SER A CA 1
ATOM 1333 C C . SER A 1 169 ? 39.144 -1.608 8.151 1.00 84.50 169 SER A C 1
ATOM 1335 O O . SER A 1 169 ? 38.043 -1.936 8.585 1.00 84.50 169 SER A O 1
ATOM 1337 N N . GLN A 1 170 ? 39.628 -0.377 8.325 1.00 87.00 170 GLN A N 1
ATOM 1338 C CA . GLN A 1 170 ? 38.894 0.686 9.031 1.00 87.00 170 GLN A CA 1
ATOM 1339 C C . GLN A 1 170 ? 37.466 0.863 8.494 1.00 87.00 170 GLN A C 1
ATOM 1341 O O . GLN A 1 170 ? 36.533 1.126 9.245 1.00 87.00 170 GLN A O 1
ATOM 1346 N N . PHE A 1 171 ? 37.278 0.643 7.191 1.00 89.00 171 PHE A N 1
ATOM 1347 C CA . PHE A 1 171 ? 35.958 0.608 6.573 1.00 89.00 171 PHE A CA 1
ATOM 1348 C C . PHE A 1 171 ? 35.090 -0.553 7.084 1.00 89.00 171 PHE A C 1
ATOM 1350 O O . PHE A 1 171 ? 33.927 -0.350 7.406 1.00 89.00 171 PHE A O 1
ATOM 1357 N N . GLN A 1 172 ? 35.652 -1.760 7.198 1.00 88.62 172 GLN A N 1
ATOM 1358 C CA . GLN A 1 172 ? 34.935 -2.934 7.703 1.00 88.62 172 GLN A CA 1
ATOM 1359 C C . GLN A 1 172 ? 34.508 -2.754 9.164 1.00 88.62 172 GLN A C 1
ATOM 1361 O O . GLN A 1 172 ? 33.399 -3.143 9.505 1.00 88.62 172 GLN A O 1
ATOM 1366 N N . LEU A 1 173 ? 35.335 -2.117 10.000 1.00 89.69 173 LEU A N 1
ATOM 1367 C CA . LEU A 1 173 ? 34.960 -1.787 11.381 1.00 89.69 173 LEU A CA 1
ATOM 1368 C C . LEU A 1 173 ? 33.780 -0.809 11.430 1.00 89.69 173 LEU A C 1
ATOM 1370 O O . LEU A 1 173 ? 32.821 -1.068 12.144 1.00 89.69 173 LEU A O 1
ATOM 1374 N N . LYS A 1 174 ? 33.794 0.253 10.612 1.00 92.62 174 LYS A N 1
ATOM 1375 C CA . LYS A 1 174 ? 32.675 1.214 10.531 1.00 92.62 174 LYS A CA 1
ATOM 1376 C C . LYS A 1 174 ? 31.378 0.589 10.018 1.00 92.62 174 LYS A C 1
ATOM 1378 O O . LYS A 1 174 ? 30.295 0.984 10.429 1.00 92.62 174 LYS A O 1
ATOM 1383 N N . VAL A 1 175 ? 31.476 -0.364 9.093 1.00 93.25 175 VAL A N 1
ATOM 1384 C CA . VAL A 1 175 ? 30.303 -1.095 8.593 1.00 93.25 175 VAL A CA 1
ATOM 1385 C C . VAL A 1 175 ? 29.720 -2.000 9.679 1.00 93.25 175 VAL A C 1
ATOM 1387 O O . VAL A 1 175 ? 28.502 -2.077 9.794 1.00 93.25 175 VAL A O 1
ATOM 1390 N N . LEU A 1 176 ? 30.568 -2.665 10.469 1.00 93.56 176 LEU A N 1
ATOM 1391 C CA . LEU A 1 176 ? 30.123 -3.501 11.586 1.00 93.56 176 LEU A CA 1
ATOM 1392 C C . LEU A 1 176 ? 29.468 -2.669 12.692 1.00 93.56 176 LEU A C 1
ATOM 1394 O O . LEU A 1 176 ? 28.393 -3.034 13.146 1.00 93.56 176 LEU A O 1
ATOM 1398 N N . ASP A 1 177 ? 30.068 -1.533 13.042 1.00 93.62 177 ASP A N 1
ATOM 1399 C CA . ASP A 1 177 ? 29.535 -0.582 14.023 1.00 93.62 177 ASP A CA 1
ATOM 1400 C C . ASP A 1 177 ? 28.141 -0.078 13.615 1.00 93.62 177 ASP A C 1
ATOM 1402 O O . ASP A 1 177 ? 27.176 -0.191 14.365 1.00 93.62 177 ASP A O 1
ATOM 1406 N N . LYS A 1 178 ? 27.984 0.331 12.350 1.00 95.06 178 LYS A N 1
ATOM 1407 C CA . LYS A 1 178 ? 26.685 0.762 11.815 1.00 95.06 178 LYS A CA 1
ATOM 1408 C C . LYS A 1 178 ? 25.648 -0.365 11.743 1.00 95.06 178 LYS A C 1
ATOM 1410 O O . LYS A 1 178 ? 24.448 -0.114 11.827 1.00 95.06 178 LYS A O 1
ATOM 1415 N N . PHE A 1 179 ? 26.085 -1.608 11.541 1.00 96.75 179 PHE A N 1
ATOM 1416 C CA . PHE A 1 179 ? 25.192 -2.766 11.581 1.00 96.75 179 PHE A CA 1
ATOM 1417 C C . PHE A 1 179 ? 24.713 -3.048 13.009 1.00 96.75 179 PHE A C 1
ATOM 1419 O O . PHE A 1 179 ? 23.534 -3.336 13.208 1.00 96.75 179 PHE A O 1
ATOM 1426 N N . GLU A 1 180 ? 25.609 -2.945 13.989 1.00 94.50 180 GLU A N 1
ATOM 1427 C CA . GLU A 1 180 ? 25.283 -3.111 15.403 1.00 94.50 180 GLU A CA 1
ATOM 1428 C C . GLU A 1 180 ? 24.314 -2.018 15.873 1.00 94.50 180 GLU A C 1
ATOM 1430 O O . GLU A 1 180 ? 23.272 -2.340 16.446 1.00 94.50 180 GLU A O 1
ATOM 1435 N N . GLU A 1 181 ? 24.569 -0.760 15.505 1.00 95.56 181 GLU A N 1
ATOM 1436 C CA . GLU A 1 181 ? 23.676 0.378 15.755 1.00 95.56 181 GLU A CA 1
ATOM 1437 C C . GLU A 1 181 ? 22.272 0.138 15.178 1.00 95.56 181 GLU A C 1
ATOM 1439 O O . GLU A 1 181 ? 21.277 0.206 15.901 1.00 95.56 181 GLU A O 1
ATOM 1444 N N . LEU A 1 182 ? 22.184 -0.250 13.902 1.00 95.06 182 LEU A N 1
ATOM 1445 C CA . LEU A 1 182 ? 20.901 -0.533 13.258 1.00 95.06 182 LEU A CA 1
ATOM 1446 C C . LEU A 1 182 ? 20.172 -1.713 13.922 1.00 95.06 182 LEU A C 1
ATOM 1448 O O . LEU A 1 182 ? 18.948 -1.707 14.048 1.00 95.06 182 LEU A O 1
ATOM 1452 N N . SER A 1 183 ? 20.905 -2.739 14.365 1.00 94.38 183 SER A N 1
ATOM 1453 C CA . SER A 1 183 ? 20.314 -3.883 15.067 1.00 94.38 183 SER A CA 1
ATOM 1454 C C . SER A 1 183 ? 19.734 -3.492 16.432 1.00 94.38 183 SER A C 1
ATOM 1456 O O . SER A 1 183 ? 18.664 -3.979 16.821 1.00 94.38 183 SER A O 1
ATOM 1458 N N . ALA A 1 184 ? 20.401 -2.571 17.134 1.00 97.00 184 ALA A N 1
ATOM 1459 C CA . ALA A 1 184 ? 19.935 -2.027 18.399 1.00 97.00 184 ALA A CA 1
ATOM 1460 C C . ALA A 1 184 ? 18.683 -1.163 18.197 1.00 97.00 184 ALA A C 1
ATOM 1462 O O . ALA A 1 184 ? 17.709 -1.325 18.935 1.00 97.00 184 ALA A O 1
ATOM 1463 N N . GLU A 1 185 ? 18.667 -0.326 17.157 1.00 96.06 185 GLU A N 1
ATOM 1464 C CA . GLU A 1 185 ? 17.517 0.507 16.794 1.00 96.06 185 GLU A CA 1
ATOM 1465 C C . GLU A 1 185 ? 16.285 -0.343 16.451 1.00 96.06 185 GLU A C 1
ATOM 1467 O O . GLU A 1 185 ? 15.203 -0.118 16.994 1.00 96.06 185 GLU A O 1
ATOM 1472 N N . ILE A 1 186 ? 16.449 -1.396 15.639 1.00 94.81 186 ILE A N 1
ATOM 1473 C CA . ILE A 1 186 ? 15.367 -2.344 15.327 1.00 94.81 186 ILE A CA 1
ATOM 1474 C C . ILE A 1 186 ? 14.819 -2.978 16.611 1.00 94.81 186 ILE A C 1
ATOM 1476 O O . ILE A 1 186 ? 13.606 -3.051 16.807 1.00 94.81 186 ILE A O 1
ATOM 1480 N N . THR A 1 187 ? 15.701 -3.415 17.510 1.00 94.50 187 THR A N 1
ATOM 1481 C CA . THR A 1 187 ? 15.297 -4.039 18.779 1.00 94.50 187 THR A CA 1
ATOM 1482 C C . THR A 1 187 ? 14.549 -3.052 19.676 1.00 94.50 187 THR A C 1
ATOM 1484 O O . THR A 1 187 ? 13.572 -3.410 20.335 1.00 94.50 187 THR A O 1
ATOM 1487 N N . GLN A 1 188 ? 14.982 -1.792 19.710 1.00 95.12 188 GLN A N 1
ATOM 1488 C CA . GLN A 1 188 ? 14.294 -0.740 20.447 1.00 95.12 188 GLN A CA 1
ATOM 1489 C C . GLN A 1 188 ? 12.911 -0.450 19.859 1.00 95.12 188 GLN A C 1
ATOM 1491 O O . GLN A 1 188 ? 11.951 -0.359 20.622 1.00 95.12 188 GLN A O 1
ATOM 1496 N N . TYR A 1 189 ? 12.795 -0.360 18.534 1.00 92.50 189 TYR A N 1
ATOM 1497 C CA . TYR A 1 189 ? 11.520 -0.141 17.855 1.00 92.50 189 TYR A CA 1
ATOM 1498 C C . TYR A 1 189 ? 10.513 -1.258 18.147 1.00 92.50 189 TYR A C 1
ATOM 1500 O O . TYR A 1 189 ? 9.352 -0.981 18.452 1.00 92.50 189 TYR A O 1
ATOM 1508 N N . LEU A 1 190 ? 10.959 -2.518 18.118 1.00 88.44 190 LEU A N 1
ATOM 1509 C CA . LEU A 1 190 ? 10.110 -3.661 18.456 1.00 88.44 190 LEU A CA 1
ATOM 1510 C C . LEU A 1 190 ? 9.601 -3.571 19.898 1.00 88.44 190 LEU A C 1
ATOM 1512 O O . LEU A 1 190 ? 8.399 -3.662 20.120 1.00 88.44 190 LEU A O 1
ATOM 1516 N N . ARG A 1 191 ? 10.483 -3.278 20.864 1.00 92.50 191 ARG A N 1
ATOM 1517 C CA . ARG A 1 191 ? 10.077 -3.079 22.267 1.00 92.50 191 ARG A CA 1
ATOM 1518 C C . ARG A 1 191 ? 9.104 -1.917 22.439 1.00 92.50 191 ARG A C 1
ATOM 1520 O O . ARG A 1 191 ? 8.152 -2.028 23.199 1.00 92.50 191 ARG A O 1
ATOM 1527 N N . HIS A 1 192 ? 9.338 -0.803 21.748 1.00 93.12 192 HIS A N 1
ATOM 1528 C CA . HIS A 1 192 ? 8.439 0.346 21.815 1.00 93.12 192 HIS A CA 1
ATOM 1529 C C . HIS A 1 192 ? 7.059 0.012 21.234 1.00 93.12 192 HIS A C 1
ATOM 1531 O O . HIS A 1 192 ? 6.042 0.402 21.799 1.00 93.12 192 HIS A O 1
ATOM 1537 N N . THR A 1 193 ? 7.020 -0.761 20.149 1.00 85.62 193 THR A N 1
ATOM 1538 C CA . THR A 1 193 ? 5.770 -1.242 19.548 1.00 85.62 193 THR A CA 1
ATOM 1539 C C . THR A 1 193 ? 5.014 -2.160 20.509 1.00 85.62 193 THR A C 1
ATOM 1541 O O . THR A 1 193 ? 3.828 -1.944 20.737 1.00 85.62 193 THR A O 1
ATOM 1544 N N . GLU A 1 194 ? 5.700 -3.117 21.141 1.00 89.19 194 GLU A N 1
ATOM 1545 C CA . GLU A 1 194 ? 5.105 -3.997 22.158 1.00 89.19 194 GLU A CA 1
ATOM 1546 C C . GLU A 1 194 ? 4.560 -3.214 23.362 1.00 89.19 194 GLU A C 1
ATOM 1548 O O . GLU A 1 194 ? 3.491 -3.532 23.881 1.00 89.19 194 GLU A O 1
ATOM 1553 N N . GLU A 1 195 ? 5.266 -2.175 23.811 1.00 91.25 195 GLU A N 1
ATOM 1554 C CA . GLU A 1 195 ? 4.802 -1.323 24.909 1.00 91.25 195 GLU A CA 1
ATOM 1555 C C . GLU A 1 195 ? 3.550 -0.527 24.516 1.00 91.25 195 GLU A C 1
ATOM 1557 O O . GLU A 1 195 ? 2.591 -0.458 25.283 1.00 91.25 195 GLU A O 1
ATOM 1562 N N . ASN A 1 196 ? 3.507 0.007 23.294 1.00 83.56 196 ASN A N 1
ATOM 1563 C CA . ASN A 1 196 ? 2.323 0.694 22.778 1.00 83.56 196 ASN A CA 1
ATOM 1564 C C . ASN A 1 196 ? 1.113 -0.255 22.692 1.00 83.56 196 ASN A C 1
ATOM 1566 O O . ASN A 1 196 ? -0.002 0.133 23.044 1.00 83.56 196 ASN A O 1
ATOM 1570 N N . GLU A 1 197 ? 1.321 -1.510 22.281 1.00 87.38 197 GLU A N 1
ATOM 1571 C CA . GLU A 1 197 ? 0.271 -2.537 22.281 1.00 87.38 197 GLU A CA 1
ATOM 1572 C C . GLU A 1 197 ? -0.222 -2.851 23.700 1.00 87.38 197 GLU A C 1
ATOM 1574 O O . GLU A 1 197 ? -1.431 -2.932 23.931 1.00 87.38 197 GLU A O 1
ATOM 1579 N N . ARG A 1 198 ? 0.686 -2.960 24.680 1.00 91.81 198 ARG A N 1
ATOM 1580 C CA . ARG A 1 198 ? 0.317 -3.148 26.094 1.00 91.81 198 ARG A CA 1
ATOM 1581 C C . ARG A 1 198 ? -0.526 -1.992 26.621 1.00 91.81 198 ARG A C 1
ATOM 1583 O O . ARG A 1 198 ? -1.532 -2.231 27.288 1.00 91.81 198 ARG A O 1
ATOM 1590 N N . GLN A 1 199 ? -0.152 -0.757 26.296 1.00 91.75 199 GLN A N 1
ATOM 1591 C CA . GLN A 1 199 ? -0.922 0.425 26.684 1.00 91.75 199 GLN A CA 1
ATOM 1592 C C . GLN A 1 199 ? -2.312 0.432 26.045 1.00 91.75 199 GLN A C 1
ATOM 1594 O O . GLN A 1 199 ? -3.288 0.757 26.719 1.00 91.75 199 GLN A O 1
ATOM 1599 N N . LEU A 1 200 ? -2.429 0.027 24.778 1.00 89.38 200 LEU A N 1
ATOM 1600 C CA . LEU A 1 200 ? -3.720 -0.059 24.099 1.00 89.38 200 LEU A CA 1
ATOM 1601 C C . LEU A 1 200 ? -4.654 -1.072 24.773 1.00 89.38 200 LEU A C 1
ATOM 1603 O O . LEU A 1 200 ? -5.813 -0.750 25.038 1.00 89.38 200 LEU A O 1
ATOM 1607 N N . ILE A 1 201 ? -4.142 -2.263 25.097 1.00 91.56 201 ILE A N 1
ATOM 1608 C CA . ILE A 1 201 ? -4.902 -3.304 25.806 1.00 91.56 201 ILE A CA 1
ATOM 1609 C C . ILE A 1 201 ? -5.375 -2.788 27.170 1.00 91.56 201 ILE A C 1
ATOM 1611 O O . ILE A 1 201 ? -6.519 -3.018 27.567 1.00 91.56 201 ILE A O 1
ATOM 1615 N N . GLU A 1 202 ? -4.520 -2.060 27.885 1.00 94.06 202 GLU A N 1
ATOM 1616 C CA . GLU A 1 202 ? -4.860 -1.495 29.189 1.00 94.06 202 GLU A CA 1
ATOM 1617 C C . GLU A 1 202 ? -5.938 -0.405 29.085 1.00 94.06 202 GLU A C 1
ATOM 1619 O O . GLU A 1 202 ? -6.896 -0.409 29.862 1.00 94.06 202 GLU A O 1
ATOM 1624 N N . ILE A 1 203 ? -5.853 0.480 28.087 1.00 89.00 203 ILE A N 1
ATOM 1625 C CA . ILE A 1 203 ? -6.893 1.481 27.805 1.00 89.00 203 ILE A CA 1
ATOM 1626 C C . ILE A 1 203 ? -8.228 0.794 27.496 1.00 89.00 203 ILE A C 1
ATOM 1628 O O . ILE A 1 203 ? -9.274 1.195 28.015 1.00 89.00 203 ILE A O 1
ATOM 1632 N N . GLU A 1 204 ? -8.217 -0.256 26.674 1.00 82.94 204 GLU A N 1
ATOM 1633 C CA . GLU A 1 204 ? -9.425 -1.007 26.339 1.00 82.94 204 GLU A CA 1
ATOM 1634 C C . GLU A 1 204 ? -10.026 -1.698 27.574 1.00 82.94 204 GLU A C 1
ATOM 1636 O O . GLU A 1 204 ? -11.240 -1.621 27.800 1.00 82.94 204 GLU A O 1
ATOM 1641 N N . ARG A 1 205 ? -9.185 -2.280 28.440 1.00 94.56 205 ARG A N 1
ATOM 1642 C CA . ARG A 1 205 ? -9.602 -2.869 29.722 1.00 94.56 205 ARG A CA 1
ATOM 1643 C C . ARG A 1 205 ? -10.267 -1.832 30.628 1.00 94.56 205 ARG A C 1
ATOM 1645 O O . ARG A 1 205 ? -11.368 -2.069 31.128 1.00 94.56 205 ARG A O 1
ATOM 1652 N N . GLN A 1 206 ? -9.648 -0.665 30.802 1.00 95.38 206 GLN A N 1
ATOM 1653 C CA . GLN A 1 206 ? -10.192 0.423 31.622 1.00 95.38 206 GLN A CA 1
ATOM 1654 C C . GLN A 1 206 ? -11.517 0.957 31.069 1.00 95.38 206 GLN A C 1
ATOM 1656 O O . GLN A 1 206 ? -12.454 1.237 31.829 1.00 95.38 206 GLN A O 1
ATOM 1661 N N . LYS A 1 207 ? -11.637 1.047 29.740 1.00 90.12 207 LYS A N 1
ATOM 1662 C CA . LYS A 1 207 ? -12.881 1.425 29.064 1.00 90.12 207 LYS A CA 1
ATOM 1663 C C . LYS A 1 207 ? -13.988 0.403 29.332 1.00 90.12 207 LYS A C 1
ATOM 1665 O O . LYS A 1 207 ? -15.108 0.795 29.665 1.00 90.12 207 LYS A O 1
ATOM 1670 N N . ALA A 1 208 ? -13.680 -0.892 29.250 1.00 94.44 208 ALA A N 1
ATOM 1671 C CA . ALA A 1 208 ? -14.631 -1.959 29.551 1.00 94.44 208 ALA A CA 1
ATOM 1672 C C . ALA A 1 208 ? -15.084 -1.936 31.022 1.00 94.44 208 ALA A C 1
ATOM 1674 O O . ALA A 1 208 ? -16.270 -2.105 31.310 1.00 94.44 208 ALA A O 1
ATOM 1675 N N . GLU A 1 209 ? -14.171 -1.683 31.959 1.00 96.88 209 GLU A N 1
ATOM 1676 C CA . GLU A 1 209 ? -14.498 -1.563 33.385 1.00 96.88 209 GLU A CA 1
ATOM 1677 C C . GLU A 1 209 ? -15.374 -0.351 33.687 1.00 96.88 209 GLU A C 1
ATOM 1679 O O . GLU A 1 209 ? -16.352 -0.461 34.429 1.00 96.88 209 GLU A O 1
ATOM 1684 N N . SER A 1 210 ? -15.072 0.789 33.070 1.00 94.19 210 SER A N 1
ATOM 1685 C CA . SER A 1 210 ? -15.884 2.002 33.189 1.00 94.19 210 SER A CA 1
ATOM 1686 C C . SER A 1 210 ? -17.302 1.772 32.671 1.00 94.19 210 SER A C 1
ATOM 1688 O O . SER A 1 210 ? -18.274 2.142 33.329 1.00 94.19 210 SER A O 1
ATOM 1690 N N . LEU A 1 211 ? -17.439 1.080 31.536 1.00 95.69 211 LEU A N 1
ATOM 1691 C CA . LEU A 1 211 ? -18.741 0.742 30.970 1.00 95.69 211 LEU A CA 1
ATOM 1692 C C . LEU A 1 211 ? -19.529 -0.229 31.861 1.00 95.69 211 LEU A C 1
ATOM 1694 O O . LEU A 1 211 ? -20.738 -0.068 32.026 1.00 95.69 211 LEU A O 1
ATOM 1698 N N . LYS A 1 212 ? -18.863 -1.217 32.472 1.00 95.88 212 LYS A N 1
ATOM 1699 C CA . LYS A 1 212 ? -19.499 -2.112 33.451 1.00 95.88 212 LYS A CA 1
ATOM 1700 C C . LYS A 1 212 ? -20.019 -1.337 34.660 1.00 95.88 212 LYS A C 1
ATOM 1702 O O . LYS A 1 212 ? -21.174 -1.520 35.023 1.00 95.88 212 LYS A O 1
ATOM 1707 N N . LYS A 1 213 ? -19.215 -0.432 35.230 1.00 96.81 213 LYS A N 1
ATOM 1708 C CA . LYS A 1 213 ? -19.632 0.428 36.353 1.00 96.81 213 LYS A CA 1
ATOM 1709 C C . LYS A 1 213 ? -20.815 1.321 35.985 1.00 96.81 213 LYS A C 1
ATOM 1711 O O . LYS A 1 213 ? -21.756 1.437 36.757 1.00 96.81 213 LYS A O 1
ATOM 1716 N N . PHE A 1 214 ? -20.805 1.913 34.793 1.00 96.50 214 PHE A N 1
ATOM 1717 C CA . PHE A 1 214 ? -21.929 2.716 34.315 1.00 96.50 214 PHE A CA 1
ATOM 1718 C C . PHE A 1 214 ? -23.217 1.888 34.182 1.00 96.50 214 PHE A C 1
ATOM 1720 O O . PHE A 1 214 ? -24.283 2.318 34.618 1.00 96.50 214 PHE A O 1
ATOM 1727 N N . ASN A 1 215 ? -23.123 0.678 33.623 1.00 95.25 215 ASN A N 1
ATOM 1728 C CA . ASN A 1 215 ? -24.265 -0.234 33.528 1.00 95.25 215 ASN A CA 1
ATOM 1729 C C . ASN A 1 215 ? -24.772 -0.692 34.902 1.00 95.25 215 ASN A C 1
ATOM 1731 O O . ASN A 1 215 ? -25.979 -0.848 35.073 1.00 95.25 215 ASN A O 1
ATOM 1735 N N . GLU A 1 216 ? -23.871 -0.883 35.865 1.00 97.44 216 GLU A N 1
ATOM 1736 C CA . GLU A 1 216 ? -24.207 -1.206 37.253 1.00 97.44 216 GLU A CA 1
ATOM 1737 C C . GLU A 1 216 ? -25.048 -0.099 37.889 1.00 97.44 216 GLU A C 1
ATOM 1739 O O . GLU A 1 216 ? -26.188 -0.342 38.279 1.00 97.44 216 GLU A O 1
ATOM 1744 N N . VAL A 1 217 ? -24.538 1.136 37.877 1.00 96.25 217 VAL A N 1
ATOM 1745 C CA . VAL A 1 217 ? -25.235 2.307 38.432 1.00 96.25 217 VAL A CA 1
ATOM 1746 C C . VAL A 1 217 ? -26.580 2.522 37.741 1.00 96.25 217 VAL A C 1
ATOM 1748 O O . VAL A 1 217 ? -27.584 2.793 38.395 1.00 96.25 217 VAL A O 1
ATOM 1751 N N . ASN A 1 218 ? -26.646 2.344 36.420 1.00 96.88 218 ASN A N 1
ATOM 1752 C CA . ASN A 1 218 ? -27.910 2.440 35.693 1.00 96.88 218 ASN A CA 1
ATOM 1753 C C . ASN A 1 218 ? -28.912 1.356 36.092 1.00 96.88 218 ASN A C 1
ATOM 1755 O O . ASN A 1 218 ? -30.118 1.606 36.061 1.00 96.88 218 ASN A O 1
ATOM 1759 N N . ARG A 1 219 ? -28.448 0.147 36.423 1.00 97.19 219 ARG A N 1
ATOM 1760 C CA . ARG A 1 219 ? -29.325 -0.919 36.910 1.00 97.19 219 ARG A CA 1
ATOM 1761 C C . ARG A 1 219 ? -29.849 -0.583 38.301 1.00 97.19 219 ARG A C 1
ATOM 1763 O O . ARG A 1 219 ? -31.058 -0.611 38.490 1.00 97.19 219 ARG A O 1
ATOM 1770 N N . GLU A 1 220 ? -28.978 -0.174 39.218 1.00 96.88 220 GLU A N 1
ATOM 1771 C CA . GLU A 1 220 ? -29.374 0.256 40.565 1.00 96.88 220 GLU A CA 1
ATOM 1772 C C . GLU A 1 220 ? -30.368 1.423 40.526 1.00 96.88 220 GLU A C 1
ATOM 1774 O O . GLU A 1 220 ? -31.363 1.428 41.250 1.00 96.88 220 GLU A O 1
ATOM 1779 N N . PHE A 1 221 ? -30.142 2.386 39.631 1.00 97.62 221 PHE A N 1
ATOM 1780 C CA . PHE A 1 221 ? -31.046 3.510 39.419 1.00 97.62 221 PHE A CA 1
ATOM 1781 C C . PHE A 1 221 ? -32.427 3.057 38.927 1.00 97.62 221 PHE A C 1
ATOM 1783 O O . PHE A 1 221 ? -33.448 3.498 39.457 1.00 97.62 221 PHE A O 1
ATOM 1790 N N . LYS A 1 222 ? -32.477 2.138 37.953 1.00 96.25 222 LYS A N 1
ATOM 1791 C CA . LYS A 1 222 ? -33.739 1.538 37.488 1.00 96.25 222 LYS A CA 1
ATOM 1792 C C . LYS A 1 222 ? -34.455 0.799 38.617 1.00 96.25 222 LYS A C 1
ATOM 1794 O O . LYS A 1 222 ? -35.656 0.991 38.792 1.00 96.25 222 LYS A O 1
ATOM 1799 N N . ASP A 1 223 ? -33.729 0.008 39.401 1.00 96.69 223 ASP A N 1
ATOM 1800 C CA . ASP A 1 223 ? -34.291 -0.745 40.524 1.00 96.69 223 ASP A CA 1
ATOM 1801 C C . ASP A 1 223 ? -34.845 0.189 41.610 1.00 96.69 223 ASP A C 1
ATOM 1803 O O . ASP A 1 223 ? -35.908 -0.074 42.175 1.00 96.69 223 ASP A O 1
ATOM 1807 N N . ALA A 1 224 ? -34.168 1.308 41.883 1.00 96.25 224 ALA A N 1
ATOM 1808 C CA . ALA A 1 224 ? -34.643 2.329 42.813 1.00 96.25 224 ALA A CA 1
ATOM 1809 C C . ALA A 1 224 ? -35.947 2.988 42.332 1.00 96.25 224 ALA A C 1
ATOM 1811 O O . ALA A 1 224 ? -36.871 3.153 43.129 1.00 96.25 224 ALA A O 1
ATOM 1812 N N . ILE A 1 225 ? -36.054 3.303 41.034 1.00 96.12 225 ILE A N 1
ATOM 1813 C CA . ILE A 1 225 ? -37.292 3.830 40.438 1.00 96.12 225 ILE A CA 1
ATOM 1814 C C . ILE A 1 225 ? -38.426 2.808 40.558 1.00 96.12 225 ILE A C 1
ATOM 1816 O O . ILE A 1 225 ? -39.520 3.162 40.990 1.00 96.12 225 ILE A O 1
ATOM 1820 N N . LEU A 1 226 ? -38.178 1.539 40.219 1.00 94.81 226 LEU A N 1
ATOM 1821 C CA . LEU A 1 226 ? -39.198 0.490 40.314 1.00 94.81 226 LEU A CA 1
ATOM 1822 C C . LEU A 1 226 ? -39.704 0.318 41.750 1.00 94.81 226 LEU A C 1
ATOM 1824 O O . LEU A 1 226 ? -40.912 0.256 41.967 1.00 94.81 226 LEU A O 1
ATOM 1828 N N . LYS A 1 227 ? -38.800 0.313 42.737 1.00 95.19 227 LYS A N 1
ATOM 1829 C CA . LYS A 1 227 ? -39.173 0.258 44.159 1.00 95.19 227 LYS A CA 1
ATOM 1830 C C . LYS A 1 227 ? -39.988 1.469 44.601 1.00 95.19 227 LYS A C 1
ATOM 1832 O O . LYS A 1 227 ? -40.884 1.314 45.423 1.00 95.19 227 LYS A O 1
ATOM 1837 N N . PHE A 1 228 ? -39.670 2.660 44.094 1.00 94.94 228 PHE A N 1
ATOM 1838 C CA . PHE A 1 228 ? -40.430 3.872 44.394 1.00 94.94 228 PHE A CA 1
ATOM 1839 C C . PHE A 1 228 ? -41.862 3.782 43.850 1.00 94.94 228 PHE A C 1
ATOM 1841 O O . PHE A 1 228 ? -42.803 4.072 44.579 1.00 94.94 228 PHE A O 1
ATOM 1848 N N . LEU A 1 229 ? -42.030 3.307 42.612 1.00 94.06 229 LEU A N 1
ATOM 1849 C CA . LEU A 1 229 ? -43.339 3.167 41.962 1.00 94.06 229 LEU A CA 1
ATOM 1850 C C . LEU A 1 229 ? -44.230 2.076 42.577 1.00 94.06 229 LEU A C 1
ATOM 1852 O O . LEU A 1 229 ? -45.442 2.143 42.439 1.00 94.06 229 LEU A O 1
ATOM 1856 N N . GLN A 1 230 ? -43.651 1.072 43.238 1.00 90.06 230 GLN A N 1
ATOM 1857 C CA . GLN A 1 230 ? -44.390 -0.013 43.902 1.00 90.06 230 GLN A CA 1
ATOM 1858 C C . GLN A 1 230 ? -44.833 0.322 45.335 1.00 90.06 230 GLN A C 1
ATOM 1860 O O . GLN A 1 230 ? -45.379 -0.543 46.017 1.00 90.06 230 GLN A O 1
ATOM 1865 N N . LYS A 1 231 ? -44.528 1.527 45.832 1.00 79.12 231 LYS A N 1
ATOM 1866 C CA . LYS A 1 231 ? -44.766 1.924 47.227 1.00 79.12 231 LYS A CA 1
ATOM 1867 C C . LYS A 1 231 ? -46.074 2.708 47.444 1.00 79.12 231 LYS A C 1
ATOM 1869 O O . LYS A 1 231 ? -46.284 3.185 48.558 1.00 79.12 231 LYS A O 1
ATOM 1874 N N . GLU A 1 232 ? -46.923 2.811 46.421 1.00 54.47 232 GLU A N 1
ATOM 1875 C CA . GLU A 1 232 ? -48.338 3.221 46.510 1.00 54.47 232 GLU A CA 1
ATOM 1876 C C . GLU A 1 232 ? -49.265 2.020 46.302 1.00 54.47 232 GLU A C 1
ATOM 1878 O O . GLU A 1 232 ? -50.321 1.982 46.971 1.00 54.47 232 GLU A O 1
#

Foldseek 3Di:
DDDDPPDDPPPPPDPPDQDPVNLVLLLVLCLVCVVVCVPDPDCQVSLQVSQVVCVVVVHHDHSVRSVVSVVVLVVVLVVQVVVCVVVVDPDGPDPCNVSSCCSVVVCVVPVPPVVVVVVVVVPDDDDDDDDDDDDDDDDDDDDDDDDDDDDDDDDDDDDDPPPPPPPQPPVNVVVVVVVVVVVVVVVVVVVVVVVVVVVVVVVVVVVVVVVVVVVVVVVVVVVVVVVVVVPD

Secondary structure (DSSP, 8-state):
----------------PPPHHHHHHHHHHHHHHHHHHHH-S--HHHHHHHHHHHHHTT----HHHHHHHHHHHHHHHHHHHHHHHHH--SS-S-TTHHHHHHHHHTTGGG-GGGTTHHHHTTS---------------------PPPP------------------PPPHHHHHHHHHHHHHHHHHHHHHHHHHHHHHHHHHHHHHHHHHHHHHHHHHHHHHHHHHHHHTT-

Radius of gyration: 33.57 Å; chains: 1; bounding box: 116×66×84 Å

InterPro domains:
  IPR026095 Myb/SANT-like DNA-binding domain-containing protein [PTHR22666] (10-124)
  IPR044822 Myb/SANT-like DNA-binding domain 4 [PF13837] (17-103)

pLDDT: mean 74.12, std 21.54, range [34.81, 97.62]

Organism: Bactrocera dorsalis (NCBI:txid27457)